Protein AF-A0A8H6JME3-F1 (afdb_monomer_lite)

Structure (mmCIF, N/CA/C/O backbone):
data_AF-A0A8H6JME3-F1
#
_entry.id   AF-A0A8H6JME3-F1
#
loop_
_atom_site.group_PDB
_atom_site.id
_atom_site.type_symbol
_atom_site.label_atom_id
_atom_site.label_alt_id
_atom_site.label_comp_id
_atom_site.label_asym_id
_atom_site.label_entity_id
_atom_site.label_seq_id
_atom_site.pdbx_PDB_ins_code
_atom_site.Cartn_x
_atom_site.Cartn_y
_atom_site.Cartn_z
_atom_site.occupancy
_atom_site.B_iso_or_equiv
_atom_site.auth_seq_id
_atom_site.auth_comp_id
_atom_site.auth_asym_id
_atom_site.auth_atom_id
_atom_site.pdbx_PDB_model_num
ATOM 1 N N . MET A 1 1 ? -31.619 18.039 3.680 1.00 32.66 1 MET A N 1
ATOM 2 C CA . MET A 1 1 ? -30.608 17.504 2.740 1.00 32.66 1 MET A CA 1
ATOM 3 C C . MET A 1 1 ? -30.458 16.027 3.059 1.00 32.66 1 MET A C 1
ATOM 5 O O . MET A 1 1 ? -30.213 15.712 4.215 1.00 32.66 1 MET A O 1
ATOM 9 N N . SER A 1 2 ? -30.787 15.132 2.124 1.00 25.91 2 SER A N 1
ATOM 10 C CA . SER A 1 2 ? -30.941 13.700 2.420 1.00 25.91 2 SER A CA 1
ATOM 11 C C . SER A 1 2 ? -29.590 13.028 2.686 1.00 25.91 2 SER A C 1
ATOM 13 O O . SER A 1 2 ? -28.607 13.328 2.009 1.00 25.91 2 SER A O 1
ATOM 15 N N . ALA A 1 3 ? -29.549 12.101 3.650 1.00 27.56 3 ALA A N 1
ATOM 16 C CA . ALA A 1 3 ? -28.364 11.315 4.021 1.00 27.56 3 ALA A CA 1
ATOM 17 C C . ALA A 1 3 ? -27.689 10.610 2.823 1.00 27.56 3 ALA A C 1
ATOM 19 O O . ALA A 1 3 ? -26.481 10.388 2.821 1.00 27.56 3 ALA A O 1
ATOM 20 N N . THR A 1 4 ? -28.447 10.339 1.760 1.00 27.03 4 THR A N 1
ATOM 21 C CA . THR A 1 4 ? -27.965 9.834 0.468 1.00 27.03 4 THR A CA 1
ATOM 22 C C . THR A 1 4 ? -26.997 10.780 -0.247 1.00 27.03 4 THR A C 1
ATOM 24 O O . THR A 1 4 ? -26.037 10.307 -0.839 1.00 27.03 4 THR A O 1
ATOM 27 N N . SER A 1 5 ? -27.189 12.103 -0.168 1.00 23.59 5 SER A N 1
ATOM 28 C CA . SER A 1 5 ? -26.313 13.092 -0.823 1.00 23.59 5 SER A CA 1
ATOM 29 C C . SER A 1 5 ? -24.971 13.251 -0.108 1.00 23.59 5 SER A C 1
ATOM 31 O O . SER A 1 5 ? -23.955 13.467 -0.765 1.00 23.59 5 SER A O 1
ATOM 33 N N . SER A 1 6 ? -24.957 13.163 1.224 1.00 27.70 6 SER A N 1
ATOM 34 C CA . SER A 1 6 ? -23.730 13.228 2.025 1.00 27.70 6 SER A CA 1
ATOM 35 C C . SER A 1 6 ? -22.934 11.928 1.949 1.00 27.70 6 SER A C 1
ATOM 37 O O . SER A 1 6 ? -21.711 11.975 1.878 1.00 27.70 6 SER A O 1
ATOM 39 N N . MET A 1 7 ? -23.615 10.778 1.897 1.00 24.80 7 MET A N 1
ATOM 40 C CA . MET A 1 7 ? -22.983 9.464 1.742 1.00 24.80 7 MET A CA 1
ATOM 41 C C . MET A 1 7 ? -22.318 9.318 0.365 1.00 24.80 7 MET A C 1
ATOM 43 O O . MET A 1 7 ? -21.179 8.882 0.291 1.00 24.80 7 MET A O 1
ATOM 47 N N . TRP A 1 8 ? -22.949 9.824 -0.703 1.00 23.38 8 TRP A N 1
ATOM 48 C CA . TRP A 1 8 ? -22.363 9.861 -2.054 1.00 23.38 8 TRP A CA 1
ATOM 49 C C . TRP A 1 8 ? -21.141 10.786 -2.189 1.00 23.38 8 TRP A C 1
ATOM 51 O O . TRP A 1 8 ? -20.225 10.509 -2.963 1.00 23.38 8 TRP A O 1
ATOM 61 N N . GLN A 1 9 ? -21.127 11.918 -1.477 1.00 25.58 9 GLN A N 1
ATOM 62 C CA . GLN A 1 9 ? -19.971 12.826 -1.454 1.00 25.58 9 GLN A CA 1
ATOM 63 C C . GLN A 1 9 ? -18.832 12.298 -0.573 1.00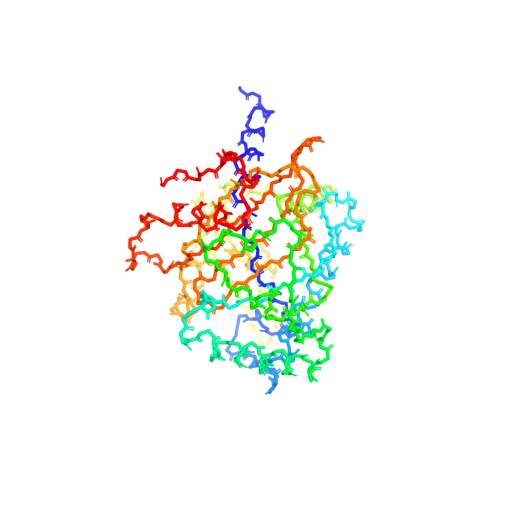 25.58 9 GLN A C 1
ATOM 65 O O . GLN A 1 9 ? -17.669 12.574 -0.865 1.00 25.58 9 GLN A O 1
ATOM 70 N N . PHE A 1 10 ? -19.162 11.550 0.483 1.00 27.52 10 PHE A N 1
ATOM 71 C CA . PHE A 1 10 ? -18.200 10.840 1.321 1.00 27.52 10 PHE A CA 1
ATOM 72 C C . PHE A 1 10 ? -17.559 9.675 0.559 1.00 27.52 10 PHE A C 1
ATOM 74 O O . PHE A 1 10 ? -16.336 9.618 0.512 1.00 27.52 10 PHE A O 1
ATOM 81 N N . ASP A 1 11 ? -18.355 8.839 -0.118 1.00 29.30 11 ASP A N 1
ATOM 82 C CA . ASP A 1 11 ? -17.875 7.726 -0.950 1.00 29.30 11 ASP A CA 1
ATOM 83 C C . ASP A 1 11 ? -16.889 8.227 -2.023 1.00 29.30 11 ASP A C 1
ATOM 85 O O . ASP A 1 11 ? -15.759 7.758 -2.069 1.00 29.30 11 ASP A O 1
ATOM 89 N N . ARG A 1 12 ? -17.220 9.295 -2.771 1.00 28.59 12 ARG A N 1
ATOM 90 C CA . ARG A 1 12 ? -16.310 9.853 -3.795 1.00 28.59 12 ARG A CA 1
ATOM 91 C C . ARG A 1 12 ? -14.992 10.417 -3.259 1.00 28.59 12 ARG A C 1
ATOM 93 O O . ARG A 1 12 ? -13.985 10.343 -3.954 1.00 28.59 12 ARG A O 1
ATOM 100 N N . ARG A 1 13 ? -14.981 11.029 -2.068 1.00 28.16 13 ARG A N 1
ATOM 101 C CA . ARG A 1 13 ? -13.737 11.557 -1.472 1.00 28.16 13 ARG A CA 1
ATOM 102 C C . ARG A 1 13 ? -12.923 10.458 -0.800 1.00 28.16 13 ARG A C 1
ATOM 104 O O . ARG A 1 13 ? -11.707 10.501 -0.880 1.00 28.16 13 ARG A O 1
ATOM 111 N N . PHE A 1 14 ? -13.581 9.494 -0.163 1.00 27.72 14 PHE A N 1
ATOM 112 C CA . PHE A 1 14 ? -12.937 8.407 0.570 1.00 27.72 14 PHE A CA 1
ATOM 113 C C . PHE A 1 14 ? -12.393 7.313 -0.362 1.00 27.72 14 PHE A C 1
ATOM 115 O O . PHE A 1 14 ? -11.341 6.745 -0.081 1.00 27.72 14 PHE A O 1
ATOM 122 N N . GLU A 1 15 ? -13.059 7.035 -1.488 1.00 32.81 15 GLU A N 1
ATOM 123 C CA . GLU A 1 15 ? -12.547 6.160 -2.557 1.00 32.81 15 GLU A CA 1
ATOM 124 C C . GLU A 1 15 ? -11.326 6.774 -3.256 1.00 32.81 15 GLU A C 1
ATOM 126 O O . GLU A 1 15 ? -10.386 6.053 -3.566 1.00 32.81 15 GLU A O 1
ATOM 131 N N . ALA A 1 16 ? -11.282 8.102 -3.407 1.00 31.25 16 ALA A N 1
ATOM 132 C CA . ALA A 1 16 ? -10.174 8.797 -4.064 1.00 31.25 16 ALA A CA 1
ATOM 133 C C . ALA A 1 16 ? -8.910 8.964 -3.191 1.00 31.25 16 ALA A C 1
ATOM 135 O O . ALA A 1 16 ? -7.822 9.174 -3.716 1.00 31.25 16 ALA A O 1
ATOM 136 N N . THR A 1 17 ? -9.019 8.876 -1.858 1.00 29.11 17 THR A N 1
ATOM 137 C CA . THR A 1 17 ? -7.893 9.144 -0.936 1.00 29.11 17 THR A CA 1
ATOM 138 C C . THR A 1 17 ? -7.164 7.902 -0.419 1.00 29.11 17 THR A C 1
ATOM 140 O O . THR A 1 17 ? -6.179 8.039 0.302 1.00 29.11 17 THR A O 1
ATOM 143 N N . SER A 1 18 ? -7.622 6.686 -0.719 1.00 34.34 18 SER A N 1
ATOM 144 C CA . SER A 1 18 ? -7.118 5.465 -0.068 1.00 34.34 18 SER A CA 1
ATOM 145 C C . SER A 1 18 ? -5.967 4.778 -0.825 1.00 34.34 18 SER A C 1
ATOM 147 O O . SER A 1 18 ? -5.886 3.556 -0.911 1.00 34.34 18 SER A O 1
ATOM 149 N N . GLY A 1 19 ? -5.041 5.569 -1.372 1.00 34.38 19 GLY A N 1
ATOM 150 C CA . GLY A 1 19 ? -3.970 5.080 -2.249 1.00 34.38 19 GLY A CA 1
ATOM 151 C C . GLY A 1 19 ? -2.900 4.213 -1.577 1.00 34.38 19 GLY A C 1
ATOM 152 O O . GLY A 1 19 ? -2.449 3.247 -2.190 1.00 34.38 19 GLY A O 1
ATOM 153 N N . ALA A 1 20 ? -2.539 4.476 -0.317 1.00 37.34 20 ALA A N 1
ATOM 154 C CA . ALA A 1 20 ? -1.386 3.838 0.320 1.00 37.34 20 ALA A CA 1
ATOM 155 C C . ALA A 1 20 ? -1.778 2.989 1.538 1.00 37.34 20 ALA A C 1
ATOM 157 O O . ALA A 1 20 ? -2.016 3.516 2.622 1.00 37.34 20 ALA A O 1
ATOM 158 N N . ASN A 1 21 ? -1.762 1.668 1.369 1.00 40.44 21 ASN A N 1
ATOM 159 C CA . ASN A 1 21 ? -1.475 0.764 2.475 1.00 40.44 21 ASN A CA 1
ATOM 160 C C . ASN A 1 21 ? -0.045 0.273 2.237 1.00 40.44 21 ASN A C 1
ATOM 162 O O . ASN A 1 21 ? 0.179 -0.510 1.316 1.00 40.44 21 ASN A O 1
ATOM 166 N N . GLY A 1 22 ? 0.916 0.795 3.003 1.00 37.59 22 GLY A N 1
ATOM 167 C CA . GLY A 1 22 ? 2.256 0.210 3.071 1.00 37.59 22 GLY A CA 1
ATOM 168 C C . GLY A 1 22 ? 2.213 -1.187 3.701 1.00 37.59 22 GLY A C 1
ATOM 169 O O . GLY A 1 22 ? 1.137 -1.688 4.043 1.00 37.59 22 GLY A O 1
ATOM 170 N N . ALA A 1 23 ? 3.378 -1.814 3.866 1.00 31.38 23 ALA A N 1
ATOM 171 C CA . ALA A 1 23 ? 3.492 -3.102 4.544 1.00 31.38 23 ALA A CA 1
ATOM 172 C C . ALA A 1 23 ? 2.739 -3.089 5.889 1.00 31.38 23 ALA A C 1
ATOM 174 O O . ALA A 1 23 ? 2.936 -2.207 6.725 1.00 31.38 23 ALA A O 1
ATOM 175 N N . VAL A 1 24 ? 1.839 -4.058 6.075 1.00 33.78 24 VAL A N 1
ATOM 176 C CA . VAL A 1 24 ? 1.095 -4.232 7.324 1.00 33.78 24 VAL A CA 1
ATOM 177 C C . VAL A 1 24 ? 1.898 -5.171 8.213 1.00 33.78 24 VAL A C 1
ATOM 179 O O . VAL A 1 24 ? 1.991 -6.363 7.931 1.00 33.78 24 VAL A O 1
ATOM 182 N N . TRP A 1 25 ? 2.459 -4.619 9.284 1.00 29.45 25 TRP A N 1
ATOM 183 C CA . TRP A 1 25 ? 3.127 -5.373 10.336 1.00 29.45 25 TRP A CA 1
ATOM 184 C C . TRP A 1 25 ? 2.103 -5.808 11.385 1.00 29.45 25 TRP A C 1
ATOM 186 O O . TRP A 1 25 ? 1.426 -4.997 12.014 1.00 29.45 25 TRP A O 1
ATOM 196 N N . VAL A 1 26 ? 1.980 -7.110 11.557 1.00 34.41 26 VAL A N 1
ATOM 197 C CA . VAL A 1 26 ? 1.198 -7.796 12.583 1.00 34.41 26 VAL A CA 1
ATOM 198 C C . VAL A 1 26 ? 2.157 -8.526 13.515 1.00 34.41 26 VAL A C 1
ATOM 200 O O . VAL A 1 26 ? 2.667 -9.591 13.172 1.00 34.41 26 VAL A O 1
ATOM 203 N N . HIS A 1 27 ? 2.406 -7.962 14.689 1.00 33.12 27 HIS A N 1
ATOM 204 C CA . HIS A 1 27 ? 3.104 -8.686 15.745 1.00 33.12 27 HIS A CA 1
ATOM 205 C C . HIS A 1 27 ? 2.097 -9.567 16.491 1.00 33.12 27 HIS A C 1
ATOM 207 O O . HIS A 1 27 ? 0.991 -9.126 16.811 1.00 33.12 27 HIS A O 1
ATOM 213 N N . ASP A 1 28 ? 2.470 -10.807 16.771 1.00 35.28 28 ASP A N 1
ATOM 214 C CA . ASP A 1 28 ? 1.724 -11.754 17.603 1.00 35.28 28 ASP A CA 1
ATOM 215 C C . ASP A 1 28 ? 2.100 -11.680 19.096 1.00 35.28 28 ASP A C 1
ATOM 217 O O . ASP A 1 28 ? 1.655 -12.521 19.879 1.00 35.28 28 ASP A O 1
ATOM 221 N N . ASP A 1 29 ? 2.854 -10.656 19.516 1.00 38.81 29 ASP A N 1
ATOM 222 C CA . ASP A 1 29 ? 3.239 -10.482 20.915 1.00 38.81 29 ASP A CA 1
ATOM 223 C C . ASP A 1 29 ? 2.058 -9.910 21.724 1.00 38.81 29 ASP A C 1
ATOM 225 O O . ASP A 1 29 ? 1.614 -8.780 21.476 1.00 38.81 29 ASP A O 1
ATOM 229 N N . PRO A 1 30 ? 1.532 -10.659 22.715 1.00 36.66 30 PRO A N 1
ATOM 230 C CA . PRO A 1 30 ? 0.487 -10.170 23.610 1.00 36.66 30 PRO A CA 1
ATOM 231 C C . PRO A 1 30 ? 0.910 -8.936 24.431 1.00 36.66 30 PRO A C 1
ATOM 233 O O . PRO A 1 30 ? 0.033 -8.226 24.932 1.00 36.66 30 PRO A O 1
ATOM 236 N N . ASP A 1 31 ? 2.212 -8.656 24.546 1.00 36.56 31 ASP A N 1
ATOM 237 C CA . ASP A 1 31 ? 2.787 -7.511 25.255 1.00 36.56 31 ASP A CA 1
ATOM 238 C C . ASP A 1 31 ? 3.099 -6.307 24.337 1.00 36.56 31 ASP A C 1
ATOM 240 O O . ASP A 1 31 ? 3.282 -5.198 24.851 1.00 36.56 31 ASP A O 1
ATOM 244 N N . ALA A 1 32 ? 3.056 -6.453 23.001 1.00 33.38 32 ALA A N 1
ATOM 245 C CA . ALA A 1 32 ? 3.413 -5.392 22.039 1.00 33.38 32 ALA A CA 1
ATOM 246 C C . ALA A 1 32 ? 2.545 -4.123 22.142 1.00 33.38 32 ALA A C 1
ATOM 248 O O . ALA A 1 32 ? 2.945 -3.055 21.688 1.00 33.38 32 ALA A O 1
ATOM 249 N N . ASN A 1 33 ? 1.374 -4.213 22.781 1.00 38.56 33 ASN A N 1
ATOM 250 C CA . ASN A 1 33 ? 0.470 -3.084 23.032 1.00 38.56 33 ASN A CA 1
ATOM 251 C C . ASN A 1 33 ? 0.120 -2.911 24.525 1.00 38.56 33 ASN A C 1
ATOM 253 O O . ASN A 1 33 ? -0.864 -2.255 24.888 1.00 38.56 33 ASN A O 1
ATOM 257 N N . GLY A 1 34 ? 0.905 -3.510 25.423 1.00 33.06 34 GLY A N 1
ATOM 258 C CA . GLY A 1 34 ? 0.739 -3.354 26.861 1.00 33.06 34 GLY A CA 1
ATOM 259 C C . GLY A 1 34 ? 1.137 -1.950 27.320 1.00 33.06 34 GLY A C 1
ATOM 260 O O . GLY A 1 34 ? 2.217 -1.456 27.014 1.00 33.06 34 GLY A O 1
ATOM 261 N N . ALA A 1 35 ? 0.302 -1.292 28.133 1.00 36.47 35 ALA A N 1
ATOM 262 C CA . ALA A 1 35 ? 0.736 -0.087 28.845 1.00 36.47 35 ALA A CA 1
ATOM 263 C C . ALA A 1 35 ? 1.719 -0.483 29.967 1.00 36.47 35 ALA A C 1
ATOM 265 O O . ALA A 1 35 ? 1.332 -0.596 31.130 1.00 36.47 35 ALA A O 1
ATOM 266 N N . GLY A 1 36 ? 2.978 -0.734 29.615 1.00 37.34 36 GLY A N 1
ATOM 267 C CA . GLY A 1 36 ? 4.046 -1.144 30.522 1.00 37.34 36 GLY A CA 1
ATOM 268 C C . GLY A 1 36 ? 5.413 -1.045 29.847 1.00 37.34 36 GLY A C 1
ATOM 269 O O . GLY A 1 36 ? 5.507 -1.069 28.629 1.00 37.34 36 GLY A O 1
ATOM 270 N N . ALA A 1 37 ? 6.478 -0.917 30.638 1.00 33.50 37 ALA A N 1
ATOM 271 C CA . ALA A 1 37 ? 7.869 -0.851 30.169 1.00 33.50 37 ALA A CA 1
ATOM 272 C C . ALA A 1 37 ? 8.424 -2.209 29.675 1.00 33.50 37 ALA A C 1
ATOM 274 O O . ALA A 1 37 ? 9.634 -2.393 29.623 1.00 33.50 37 ALA A O 1
ATOM 275 N N . ASN A 1 38 ? 7.538 -3.154 29.348 1.00 38.84 38 ASN A N 1
ATOM 276 C CA . ASN A 1 38 ? 7.859 -4.534 28.994 1.00 38.84 38 ASN A CA 1
ATOM 277 C C . ASN A 1 38 ? 7.414 -4.841 27.558 1.00 38.84 38 ASN A C 1
ATOM 279 O O . ASN A 1 38 ? 6.885 -5.918 27.309 1.00 38.84 38 ASN A O 1
ATOM 283 N N . VAL A 1 39 ? 7.587 -3.899 26.625 1.00 40.50 39 VAL A N 1
ATOM 284 C CA . VAL A 1 39 ? 7.621 -4.286 25.209 1.00 40.50 39 VAL A CA 1
ATOM 285 C C . VAL A 1 39 ? 8.834 -5.194 25.095 1.00 40.50 39 VAL A C 1
ATOM 287 O O . VAL A 1 39 ? 9.960 -4.745 25.337 1.00 40.50 39 VAL A O 1
ATOM 290 N N . LYS A 1 40 ? 8.611 -6.488 24.857 1.00 39.19 40 LYS A N 1
ATOM 291 C CA . LYS A 1 40 ? 9.734 -7.357 24.548 1.00 39.19 40 LYS A CA 1
ATOM 292 C C . LYS A 1 40 ? 10.314 -6.849 23.232 1.00 39.19 40 LYS A C 1
ATOM 294 O O . LYS A 1 40 ? 9.546 -6.504 22.334 1.00 39.19 40 LYS A O 1
ATOM 299 N N . PRO A 1 41 ? 11.646 -6.735 23.117 1.00 42.41 41 PRO A N 1
ATOM 300 C CA . PRO A 1 41 ? 12.219 -6.599 21.791 1.00 42.41 41 PRO A CA 1
ATOM 301 C C . PRO A 1 41 ? 11.682 -7.760 20.936 1.00 42.41 41 PRO A C 1
ATOM 303 O O . PRO A 1 41 ? 11.427 -8.831 21.505 1.00 42.41 41 PRO A O 1
ATOM 306 N N . PRO A 1 42 ? 11.495 -7.558 19.620 1.00 49.03 42 PRO A N 1
ATOM 307 C CA . PRO A 1 42 ? 11.190 -8.662 18.717 1.00 49.03 42 PRO A CA 1
ATOM 308 C C . PRO A 1 42 ? 12.182 -9.810 18.944 1.00 49.03 42 PRO A C 1
ATOM 310 O O . PRO A 1 42 ? 13.256 -9.590 19.530 1.00 49.03 42 PRO A O 1
ATOM 313 N N . ASP A 1 43 ? 11.847 -11.024 18.502 1.00 51.56 43 ASP A N 1
ATOM 314 C CA . ASP A 1 43 ? 12.793 -12.134 18.597 1.00 51.56 43 ASP A CA 1
ATOM 315 C C . ASP A 1 43 ? 14.148 -11.722 17.988 1.00 51.56 43 ASP A C 1
ATOM 317 O O . ASP A 1 43 ? 14.248 -10.781 17.199 1.00 51.56 43 ASP A O 1
ATOM 321 N N . ALA A 1 44 ? 15.232 -12.406 18.370 1.00 54.72 44 ALA A N 1
ATOM 322 C CA . ALA A 1 44 ? 16.589 -12.050 17.932 1.00 54.72 44 ALA A CA 1
ATOM 323 C C . ALA A 1 44 ? 16.783 -12.032 16.393 1.00 54.72 44 ALA A C 1
ATOM 325 O O . ALA A 1 44 ? 17.848 -11.629 15.932 1.00 54.72 44 ALA A O 1
ATOM 326 N N . ASP A 1 45 ? 15.771 -12.467 15.639 1.00 65.75 45 ASP A N 1
ATOM 327 C CA . ASP A 1 45 ? 15.662 -12.470 14.184 1.00 65.75 45 ASP A CA 1
ATOM 328 C C . ASP A 1 45 ? 14.440 -11.623 13.763 1.00 65.75 45 ASP A C 1
ATOM 330 O O . ASP A 1 45 ? 13.347 -12.131 13.487 1.00 65.75 45 ASP A O 1
ATOM 334 N N . ILE A 1 46 ? 14.623 -10.299 13.798 1.00 65.81 46 ILE A N 1
ATOM 335 C CA . ILE A 1 46 ? 13.600 -9.294 13.459 1.00 65.81 46 ILE A CA 1
ATOM 336 C C . ILE A 1 46 ? 13.090 -9.522 12.032 1.00 65.81 46 ILE A C 1
ATOM 338 O O . ILE A 1 46 ? 11.899 -9.360 11.759 1.00 65.81 46 ILE A O 1
ATOM 342 N N . GLU A 1 47 ? 13.981 -9.910 11.124 1.00 63.75 47 GLU A N 1
ATOM 343 C CA . GLU A 1 47 ? 13.699 -10.155 9.717 1.00 63.75 47 GLU A CA 1
ATOM 344 C C . GLU A 1 47 ? 12.734 -11.336 9.521 1.00 63.75 47 GLU A C 1
ATOM 346 O O . GLU A 1 47 ? 11.787 -11.243 8.728 1.00 63.75 47 GLU A O 1
ATOM 351 N N . ALA A 1 48 ? 12.902 -12.425 10.278 1.00 67.69 48 ALA A N 1
ATOM 352 C CA . ALA A 1 48 ? 11.981 -13.559 10.251 1.00 67.69 48 ALA A CA 1
ATOM 353 C C . ALA A 1 48 ? 10.574 -13.187 10.741 1.00 67.69 48 ALA A C 1
ATOM 355 O O . ALA A 1 48 ? 9.578 -13.631 10.157 1.00 67.69 48 ALA A O 1
ATOM 356 N N . ASP A 1 49 ? 10.471 -12.381 11.797 1.00 66.75 49 ASP A N 1
ATOM 357 C CA . ASP A 1 49 ? 9.182 -11.932 12.329 1.00 66.75 49 ASP A CA 1
ATOM 358 C C . ASP A 1 49 ? 8.469 -11.014 11.339 1.00 66.75 49 ASP A C 1
ATOM 360 O O . ASP A 1 49 ? 7.302 -11.240 11.009 1.00 66.75 49 ASP A O 1
ATOM 364 N N . ILE A 1 50 ? 9.201 -10.054 10.776 1.00 66.38 50 ILE A N 1
ATOM 365 C CA . ILE A 1 50 ? 8.777 -9.181 9.678 1.00 66.38 50 ILE A CA 1
ATOM 366 C C . ILE A 1 50 ? 8.195 -10.004 8.518 1.00 66.38 50 ILE A C 1
ATOM 368 O O . ILE A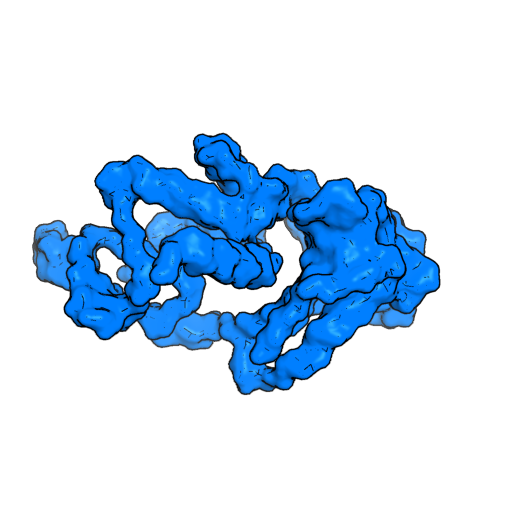 1 50 ? 7.049 -9.800 8.104 1.00 66.38 50 ILE A O 1
ATOM 372 N N . SER A 1 51 ? 8.946 -10.985 8.028 1.00 64.94 51 SER A N 1
ATOM 373 C CA . SER A 1 51 ? 8.555 -11.826 6.896 1.00 64.94 51 SER A CA 1
ATOM 374 C C . SER A 1 51 ? 7.256 -12.610 7.151 1.00 64.94 51 SER A C 1
ATOM 376 O O . SER A 1 51 ? 6.302 -12.561 6.356 1.00 64.94 51 SER A O 1
ATOM 378 N N . LYS A 1 52 ? 7.174 -13.305 8.295 1.00 70.56 52 LYS A N 1
ATOM 379 C CA . LYS A 1 52 ? 5.989 -14.091 8.685 1.00 70.56 52 LYS A CA 1
ATOM 380 C C . LYS A 1 52 ? 4.769 -13.200 8.850 1.00 70.56 52 LYS A C 1
ATOM 382 O O . LYS A 1 52 ? 3.677 -13.537 8.386 1.00 70.56 52 LYS A O 1
ATOM 387 N N . SER A 1 53 ? 4.971 -12.067 9.507 1.00 68.56 53 SER A N 1
ATOM 388 C CA . SER A 1 53 ? 3.960 -11.067 9.797 1.00 68.56 53 SER A CA 1
ATOM 389 C C . SER A 1 53 ? 3.327 -10.509 8.524 1.00 68.56 53 SER A C 1
ATOM 391 O O . SER A 1 53 ? 2.103 -10.547 8.357 1.00 68.56 53 SER A O 1
ATOM 393 N N . HIS A 1 54 ? 4.166 -10.089 7.577 1.00 69.75 54 HIS A N 1
ATOM 394 C CA . HIS A 1 54 ? 3.730 -9.568 6.290 1.00 69.75 54 HIS A CA 1
ATOM 395 C C . HIS A 1 54 ? 2.938 -10.621 5.500 1.00 69.75 54 HIS A C 1
ATOM 397 O O . HIS A 1 54 ? 1.800 -10.386 5.082 1.00 69.75 54 HIS A O 1
ATOM 403 N N . THR A 1 55 ? 3.489 -11.832 5.379 1.00 73.12 55 THR A N 1
ATOM 404 C CA . THR A 1 55 ? 2.842 -12.958 4.687 1.00 73.12 55 THR A CA 1
ATOM 405 C C . THR A 1 55 ? 1.490 -13.313 5.314 1.00 73.12 55 THR A C 1
ATOM 407 O O . THR A 1 55 ? 0.502 -13.577 4.614 1.00 73.12 55 THR A O 1
ATOM 410 N N . TRP A 1 56 ? 1.410 -13.298 6.647 1.00 81.88 56 TRP A N 1
ATOM 411 C CA . TRP A 1 56 ? 0.170 -13.526 7.379 1.00 81.88 56 TRP A CA 1
ATOM 412 C C . TRP A 1 56 ? -0.865 -12.442 7.081 1.00 81.88 56 TRP A C 1
ATOM 414 O O . TRP A 1 56 ? -2.013 -12.783 6.785 1.00 81.88 56 TRP A O 1
ATOM 424 N N . ALA A 1 57 ? -0.474 -11.165 7.103 1.00 76.69 57 ALA A N 1
ATOM 425 C CA . ALA A 1 57 ? -1.374 -10.031 6.906 1.00 76.69 57 ALA A CA 1
ATOM 426 C C . ALA A 1 57 ? -2.027 -10.050 5.517 1.00 76.69 57 ALA A C 1
ATOM 428 O O . ALA A 1 57 ? -3.252 -9.925 5.407 1.00 76.69 57 ALA A O 1
ATOM 429 N N . LEU A 1 58 ? -1.232 -10.297 4.469 1.00 77.50 58 LEU A N 1
ATOM 430 C CA . LEU A 1 58 ? -1.716 -10.409 3.089 1.00 77.50 58 LEU A CA 1
ATOM 431 C C . LEU A 1 58 ? -2.780 -11.503 2.947 1.00 77.50 58 LEU A C 1
ATOM 433 O O . LEU A 1 58 ? -3.826 -11.294 2.325 1.00 77.50 58 LEU A O 1
ATOM 437 N N . ARG A 1 59 ? -2.540 -12.679 3.541 1.00 86.31 59 ARG A N 1
ATOM 438 C CA . ARG A 1 59 ? -3.506 -13.787 3.546 1.00 86.31 59 ARG A CA 1
ATOM 439 C C . ARG A 1 59 ? -4.744 -13.431 4.365 1.00 86.31 59 ARG A C 1
ATOM 441 O O . ARG A 1 59 ? -5.862 -13.656 3.904 1.00 86.31 59 ARG A O 1
ATOM 448 N N . TYR A 1 60 ? -4.554 -12.895 5.566 1.00 88.94 60 TYR A N 1
ATOM 449 C CA . TYR A 1 60 ? -5.630 -12.646 6.519 1.00 88.94 60 TYR A CA 1
ATOM 450 C C . TYR A 1 60 ? -6.639 -11.615 6.005 1.00 88.94 60 TYR A C 1
ATOM 452 O O . TYR A 1 60 ? -7.841 -11.835 6.140 1.00 88.94 60 TYR A O 1
ATOM 460 N N . ALA A 1 61 ? -6.186 -10.554 5.329 1.00 86.69 61 ALA A N 1
ATOM 461 C CA . ALA A 1 61 ? -7.081 -9.592 4.683 1.00 86.69 61 ALA A CA 1
ATOM 462 C C . ALA A 1 61 ? -8.037 -10.279 3.687 1.00 86.69 61 ALA A C 1
ATOM 464 O O . ALA A 1 61 ? -9.252 -10.084 3.746 1.00 86.69 61 ALA A O 1
ATOM 465 N N . GLY A 1 62 ? -7.516 -11.171 2.838 1.00 89.62 62 GLY A N 1
ATOM 466 C CA . GLY A 1 62 ? -8.333 -11.956 1.908 1.00 89.62 62 GLY A CA 1
ATOM 467 C C . GLY A 1 62 ? -9.270 -12.947 2.606 1.00 89.62 62 GLY A C 1
ATOM 468 O O . GLY A 1 62 ? -10.391 -13.182 2.152 1.00 89.62 62 GLY A O 1
ATOM 469 N N . GLU A 1 63 ? -8.852 -13.525 3.736 1.00 94.38 63 GLU A N 1
ATOM 470 C CA . GLU A 1 63 ? -9.721 -14.376 4.558 1.00 94.38 63 GLU A CA 1
ATOM 471 C C . GLU A 1 63 ? -10.893 -13.607 5.157 1.00 94.38 63 GLU A C 1
ATOM 473 O O . GLU A 1 63 ? -12.018 -14.106 5.119 1.00 94.38 63 GLU A O 1
ATOM 478 N N . VAL A 1 64 ? -10.643 -12.415 5.702 1.00 94.25 64 VAL A N 1
ATOM 479 C CA . VAL A 1 64 ? -11.685 -11.544 6.252 1.00 94.25 64 VAL A CA 1
ATOM 480 C C . VAL A 1 64 ? -12.646 -11.125 5.147 1.00 94.25 64 VAL A C 1
ATOM 482 O O . VAL A 1 64 ? -13.849 -11.325 5.303 1.00 94.25 64 VAL A O 1
ATOM 485 N N . ALA A 1 65 ? -12.136 -10.636 4.012 1.00 94.06 65 ALA A N 1
ATOM 486 C CA . ALA A 1 65 ? -12.966 -10.232 2.879 1.00 94.06 65 ALA A CA 1
ATOM 487 C C . ALA A 1 65 ? -13.902 -11.367 2.433 1.00 94.06 65 ALA A C 1
ATOM 489 O O . ALA A 1 65 ? -15.118 -11.190 2.371 1.00 94.06 65 ALA A O 1
ATOM 490 N N . ARG A 1 66 ? -13.363 -12.578 2.251 1.00 95.88 66 ARG A N 1
ATOM 491 C CA . ARG A 1 66 ? -14.145 -13.768 1.885 1.00 95.88 66 ARG A CA 1
ATOM 492 C C . ARG A 1 66 ? -15.161 -14.175 2.951 1.00 95.88 66 ARG A C 1
ATOM 494 O O . ARG A 1 66 ? -16.298 -14.479 2.605 1.00 95.88 66 ARG A O 1
ATOM 501 N N . LYS A 1 67 ? -14.777 -14.207 4.232 1.00 96.31 67 LYS A N 1
ATOM 502 C CA . LYS A 1 67 ? -15.683 -14.582 5.338 1.00 96.31 67 LYS A CA 1
ATOM 503 C C . LYS A 1 67 ? -16.856 -13.614 5.469 1.00 96.31 67 LYS A C 1
ATOM 505 O O . LYS A 1 67 ? -17.954 -14.041 5.805 1.00 96.31 67 LYS A O 1
ATOM 510 N N . LEU A 1 68 ? -16.608 -12.330 5.225 1.00 95.62 68 LEU A N 1
ATOM 511 C CA . LEU A 1 68 ? -17.603 -11.270 5.346 1.00 95.62 68 LEU A CA 1
ATOM 512 C C . LEU A 1 68 ? -18.368 -11.000 4.039 1.00 95.62 68 LEU A C 1
ATOM 514 O O . LEU A 1 68 ? -19.285 -10.184 4.044 1.00 95.62 68 LEU A O 1
ATOM 518 N N . GLY A 1 69 ? -18.011 -11.664 2.933 1.00 95.12 69 GLY A N 1
ATOM 519 C CA . GLY A 1 69 ? -18.620 -11.427 1.620 1.00 95.12 69 GLY A CA 1
ATOM 520 C C . GLY A 1 69 ? -18.330 -10.031 1.059 1.00 95.12 69 GLY A C 1
ATOM 521 O O . GLY A 1 69 ? -19.172 -9.455 0.376 1.00 95.12 69 GLY A O 1
ATOM 522 N N . VAL A 1 70 ? -17.168 -9.463 1.386 1.00 94.31 70 VAL A N 1
ATOM 523 C CA . VAL A 1 70 ? -16.753 -8.131 0.939 1.00 94.31 70 VAL A CA 1
ATOM 524 C C . VAL A 1 70 ? -16.031 -8.251 -0.396 1.00 94.31 70 VAL A C 1
ATOM 526 O O . VAL A 1 70 ? -14.917 -8.768 -0.461 1.00 94.31 70 VAL A O 1
ATOM 529 N N . ASP A 1 71 ? -16.657 -7.733 -1.448 1.00 91.94 71 ASP A N 1
ATOM 530 C CA . ASP A 1 71 ? -16.021 -7.574 -2.751 1.00 91.94 71 ASP A CA 1
ATOM 531 C C . ASP A 1 71 ? -15.138 -6.317 -2.758 1.00 91.94 71 ASP A C 1
ATOM 533 O O . ASP A 1 71 ? -15.594 -5.192 -2.973 1.00 91.94 71 ASP A O 1
ATOM 537 N N . CYS A 1 72 ? -13.866 -6.509 -2.414 1.00 88.88 72 CYS A N 1
ATOM 538 C CA . CYS A 1 72 ? -12.854 -5.458 -2.376 1.00 88.88 72 CYS A CA 1
ATOM 539 C C . CYS A 1 72 ? -11.745 -5.673 -3.407 1.00 88.88 72 CYS A C 1
ATOM 541 O O . CYS A 1 72 ? -10.617 -5.267 -3.141 1.00 88.88 72 CYS A O 1
ATOM 543 N N . GLU A 1 73 ? -12.023 -6.337 -4.533 1.00 88.44 73 GLU A N 1
ATOM 544 C CA . GLU A 1 73 ? -11.018 -6.599 -5.583 1.00 88.44 73 GLU A CA 1
ATOM 545 C C . GLU A 1 73 ? -9.768 -7.329 -5.052 1.00 88.44 73 GLU A C 1
ATOM 547 O O . GLU A 1 73 ? -8.651 -7.091 -5.513 1.00 88.44 73 GLU A O 1
ATOM 552 N N . TYR A 1 74 ? -9.930 -8.179 -4.028 1.00 90.25 74 TYR A N 1
ATOM 553 C CA . TYR A 1 74 ? -8.796 -8.900 -3.456 1.00 90.25 74 TYR A CA 1
ATOM 554 C C . TYR A 1 74 ? -8.245 -9.896 -4.471 1.00 90.25 74 TYR A C 1
ATOM 556 O O . TYR A 1 74 ? -8.945 -10.820 -4.895 1.00 90.25 74 TYR A O 1
ATOM 564 N N . ARG A 1 75 ? -6.964 -9.756 -4.794 1.00 89.12 75 ARG A N 1
ATOM 565 C CA . ARG A 1 75 ? -6.256 -10.640 -5.716 1.00 89.12 75 ARG A CA 1
ATOM 566 C C . ARG A 1 75 ? -4.800 -10.794 -5.318 1.00 89.12 75 ARG A C 1
ATOM 568 O O . ARG A 1 75 ? -4.235 -9.942 -4.631 1.00 89.12 75 ARG A O 1
ATOM 575 N N . LYS A 1 76 ? -4.217 -11.915 -5.740 1.00 88.50 76 LYS A N 1
ATOM 576 C CA . LYS A 1 76 ? -2.799 -12.200 -5.550 1.00 88.50 76 LYS A CA 1
ATOM 577 C C . LYS A 1 76 ? -2.039 -11.965 -6.842 1.00 88.50 76 LYS A C 1
ATOM 579 O O . LYS A 1 76 ? -2.450 -12.493 -7.869 1.00 88.50 76 LYS A O 1
ATOM 584 N N . LEU A 1 77 ? -0.946 -11.220 -6.762 1.00 85.62 77 LEU A N 1
ATOM 585 C CA . LEU A 1 77 ? -0.155 -10.761 -7.899 1.00 85.62 77 LEU A CA 1
ATOM 586 C C . LEU A 1 77 ? 1.343 -10.936 -7.616 1.00 85.62 77 LEU A C 1
ATOM 588 O O . LEU A 1 77 ? 1.735 -11.042 -6.449 1.00 85.62 77 LEU A O 1
ATOM 592 N N . PRO A 1 78 ? 2.192 -10.957 -8.653 1.00 86.44 78 PRO A N 1
ATOM 593 C CA . PRO A 1 78 ? 3.616 -10.735 -8.465 1.00 86.44 78 PRO A CA 1
ATOM 594 C C . PRO A 1 78 ? 3.884 -9.275 -8.065 1.00 86.44 78 PRO A C 1
ATOM 596 O O . PRO A 1 78 ? 3.246 -8.346 -8.569 1.00 86.44 78 PRO A O 1
ATOM 599 N N . GLY A 1 79 ? 4.836 -9.085 -7.155 1.00 85.31 79 GLY A N 1
ATOM 600 C CA . GLY A 1 79 ? 5.456 -7.799 -6.864 1.00 85.31 79 GLY A 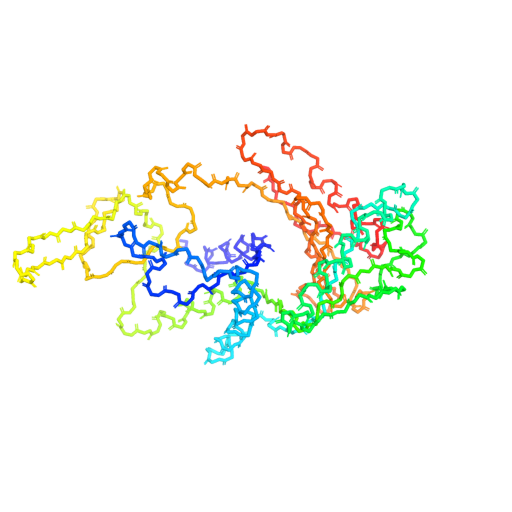CA 1
ATOM 601 C C . GLY A 1 79 ? 6.856 -7.731 -7.460 1.00 85.31 79 GLY A C 1
ATOM 602 O O . GLY A 1 79 ? 7.593 -8.711 -7.422 1.00 85.31 79 GLY A O 1
ATOM 603 N N . TYR A 1 80 ? 7.228 -6.581 -8.000 1.00 84.19 80 TYR A N 1
ATOM 604 C CA . TYR A 1 80 ? 8.504 -6.356 -8.660 1.00 84.19 80 TYR A CA 1
ATOM 605 C C . TYR A 1 80 ? 9.260 -5.232 -7.958 1.00 84.19 80 TYR A C 1
ATOM 607 O O . TYR A 1 80 ? 8.794 -4.095 -7.951 1.00 84.19 80 TYR A O 1
ATOM 615 N N . THR A 1 81 ? 10.435 -5.533 -7.409 1.00 82.19 81 THR A N 1
ATOM 616 C CA . THR A 1 81 ? 11.385 -4.506 -6.963 1.00 82.19 81 THR A CA 1
ATOM 617 C C . THR A 1 81 ? 12.333 -4.181 -8.103 1.00 82.19 81 THR A C 1
ATOM 619 O O . THR A 1 81 ? 12.995 -5.078 -8.627 1.00 82.19 81 THR A O 1
ATOM 622 N N . ILE A 1 82 ? 12.414 -2.909 -8.482 1.00 84.00 82 ILE A N 1
ATOM 623 C CA . ILE A 1 82 ? 13.279 -2.412 -9.555 1.00 84.00 82 ILE A CA 1
ATOM 624 C C . ILE A 1 82 ? 14.249 -1.359 -9.028 1.00 84.00 82 ILE A C 1
ATOM 626 O O . ILE A 1 82 ? 13.993 -0.709 -8.022 1.00 84.00 82 ILE A O 1
ATOM 630 N N . SER A 1 83 ? 15.353 -1.148 -9.737 1.00 84.06 83 SER A N 1
ATOM 631 C CA . SER A 1 83 ? 16.296 -0.097 -9.364 1.00 84.06 83 SER A CA 1
ATOM 632 C C . SER A 1 83 ? 15.682 1.299 -9.501 1.00 84.06 83 SER A C 1
ATOM 634 O O . SER A 1 83 ? 15.010 1.605 -10.492 1.00 84.06 83 SER A O 1
ATOM 636 N N . GLN A 1 84 ? 15.989 2.184 -8.552 1.00 82.19 84 GLN A N 1
ATOM 637 C CA . GLN A 1 84 ? 15.696 3.616 -8.677 1.00 82.19 84 GLN A CA 1
ATOM 638 C C . GLN A 1 84 ? 16.465 4.257 -9.844 1.00 82.19 84 GLN A C 1
ATOM 640 O O . GLN A 1 84 ? 16.000 5.212 -10.471 1.00 82.19 84 GLN A O 1
ATOM 645 N N . TYR A 1 85 ? 17.637 3.714 -10.173 1.00 85.62 85 TYR A N 1
ATOM 646 C CA . TYR A 1 85 ? 18.521 4.252 -11.192 1.00 85.62 85 TYR A CA 1
ATOM 647 C C . TYR A 1 85 ? 18.191 3.690 -12.568 1.00 85.62 85 TYR A C 1
ATOM 649 O O . TYR A 1 85 ? 17.843 2.524 -12.748 1.00 85.62 85 TYR A O 1
ATOM 657 N N . VAL A 1 86 ? 18.349 4.539 -13.575 1.00 84.88 86 VAL A N 1
ATOM 658 C CA . VAL A 1 86 ? 18.250 4.139 -14.978 1.00 84.88 86 VAL A CA 1
ATOM 659 C C . VAL A 1 86 ? 19.485 3.328 -15.360 1.00 84.88 86 VAL A C 1
ATOM 661 O O . VAL A 1 86 ? 20.570 3.590 -14.850 1.00 84.88 86 VAL A O 1
ATOM 664 N N . ARG A 1 87 ? 19.369 2.403 -16.316 1.00 80.19 87 ARG A N 1
ATOM 665 C CA . ARG A 1 87 ? 20.464 1.499 -16.716 1.00 80.19 87 ARG A CA 1
ATOM 666 C C . ARG A 1 87 ? 21.789 2.200 -17.039 1.00 80.19 87 ARG A C 1
ATOM 668 O O . ARG A 1 87 ? 22.862 1.653 -16.814 1.00 80.19 87 ARG A O 1
ATOM 675 N N . SER A 1 88 ? 21.721 3.386 -17.640 1.00 82.06 88 SER A N 1
ATOM 676 C CA . SER A 1 88 ? 22.912 4.153 -18.019 1.00 82.06 88 SER A CA 1
ATOM 677 C C . SER A 1 88 ? 23.616 4.827 -16.841 1.00 82.06 88 SER A C 1
ATOM 679 O O . SER A 1 88 ? 24.707 5.362 -17.027 1.00 82.06 88 SER A O 1
ATOM 681 N N . ASP A 1 89 ? 22.990 4.868 -15.667 1.00 87.00 89 ASP A N 1
ATOM 682 C CA . ASP A 1 89 ? 23.586 5.424 -14.462 1.00 87.00 89 ASP A CA 1
ATOM 683 C C . ASP A 1 89 ? 24.578 4.411 -13.862 1.00 87.00 89 ASP A C 1
ATOM 685 O O . ASP A 1 89 ? 24.221 3.245 -13.669 1.00 87.00 89 ASP A O 1
ATOM 689 N N . PRO A 1 90 ? 25.817 4.816 -13.539 1.00 87.44 90 PRO A N 1
ATOM 690 C CA . PRO A 1 90 ? 26.801 3.919 -12.935 1.00 87.44 90 PRO A CA 1
ATOM 691 C C . PRO A 1 90 ? 26.349 3.315 -11.597 1.00 87.44 90 PRO A C 1
ATOM 693 O O . PRO A 1 90 ? 26.824 2.242 -11.236 1.00 87.44 90 PRO A O 1
ATOM 696 N N . LYS A 1 91 ? 25.430 3.959 -10.866 1.00 88.88 91 LYS A N 1
ATOM 697 C CA . LYS A 1 91 ? 24.901 3.450 -9.592 1.00 88.88 91 LYS A CA 1
ATOM 698 C C . LYS A 1 91 ? 23.906 2.306 -9.766 1.00 88.88 91 LYS A C 1
ATOM 700 O O . LYS A 1 91 ? 23.670 1.567 -8.815 1.00 88.88 91 LYS A O 1
ATOM 705 N N . HIS A 1 92 ? 23.361 2.121 -10.970 1.00 86.75 92 HIS A N 1
ATOM 706 C CA . HIS A 1 92 ? 22.392 1.065 -11.256 1.00 86.75 92 HIS A CA 1
ATOM 707 C C . HIS A 1 92 ? 22.938 -0.322 -10.904 1.00 86.75 92 HIS A C 1
ATOM 709 O O . HIS A 1 92 ? 22.273 -1.100 -10.229 1.00 86.75 92 HIS A O 1
ATOM 715 N N . SER A 1 93 ? 24.185 -0.620 -11.283 1.00 87.06 93 SER A N 1
ATOM 716 C CA . SER A 1 93 ? 24.783 -1.927 -10.993 1.00 87.06 93 SER A CA 1
ATOM 717 C C . SER A 1 93 ? 25.003 -2.191 -9.507 1.00 87.06 93 SER A C 1
ATOM 719 O O . SER A 1 93 ? 25.036 -3.351 -9.107 1.00 87.06 93 SER A O 1
ATOM 721 N N . ASP A 1 94 ? 25.203 -1.147 -8.702 1.00 87.75 94 ASP A N 1
ATOM 722 C CA . ASP A 1 94 ? 25.390 -1.301 -7.259 1.00 87.75 94 ASP A CA 1
ATOM 723 C C . ASP A 1 94 ? 24.044 -1.494 -6.555 1.00 87.75 94 ASP A C 1
ATOM 725 O O . ASP A 1 94 ? 23.911 -2.408 -5.749 1.00 87.75 94 ASP A O 1
ATOM 729 N N . ASP A 1 95 ? 23.021 -0.739 -6.955 1.00 83.50 95 ASP A N 1
ATOM 730 C CA . ASP A 1 95 ? 21.647 -0.898 -6.465 1.00 83.50 95 ASP A CA 1
ATOM 731 C C . ASP A 1 95 ? 21.083 -2.300 -6.776 1.00 83.50 95 ASP A C 1
ATOM 733 O O . ASP A 1 95 ? 20.471 -2.942 -5.927 1.00 83.50 95 ASP A O 1
ATOM 737 N N . LEU A 1 96 ? 21.389 -2.857 -7.955 1.00 84.62 96 LEU A N 1
ATOM 738 C CA . LEU A 1 96 ? 21.030 -4.241 -8.290 1.00 84.62 96 LEU A CA 1
ATOM 739 C C . LEU A 1 96 ? 21.697 -5.289 -7.383 1.00 84.62 96 LEU A C 1
ATOM 741 O O . LEU A 1 96 ? 21.101 -6.340 -7.142 1.00 84.62 96 LEU A O 1
ATOM 745 N N . LYS A 1 97 ? 22.919 -5.042 -6.890 1.00 86.12 97 LYS A N 1
ATOM 746 C CA . LYS A 1 97 ? 23.560 -5.949 -5.919 1.00 86.12 97 LYS A CA 1
ATOM 747 C C . LYS A 1 97 ? 22.803 -5.921 -4.600 1.00 86.12 97 LYS A C 1
ATOM 749 O O . LYS A 1 97 ? 22.536 -6.988 -4.063 1.00 86.12 97 LYS A O 1
ATOM 754 N N . THR A 1 98 ? 22.391 -4.738 -4.145 1.00 82.62 98 THR A N 1
ATOM 755 C CA . THR A 1 98 ? 21.570 -4.582 -2.939 1.00 82.62 98 THR A CA 1
ATOM 756 C C . THR A 1 98 ? 20.238 -5.319 -3.067 1.00 82.62 98 THR A C 1
ATOM 758 O O . THR A 1 98 ? 19.914 -6.121 -2.197 1.00 82.62 98 THR A O 1
ATOM 761 N N . ILE A 1 99 ? 19.519 -5.161 -4.187 1.00 80.12 99 ILE A N 1
ATOM 762 C CA . ILE A 1 99 ? 18.277 -5.918 -4.443 1.00 80.12 99 ILE A CA 1
ATOM 763 C C . ILE A 1 99 ? 18.542 -7.431 -4.411 1.00 80.12 99 ILE A C 1
ATOM 765 O O . ILE A 1 99 ? 17.750 -8.198 -3.870 1.00 80.12 99 ILE A O 1
ATOM 769 N N . LYS A 1 100 ? 19.656 -7.891 -4.991 1.00 85.69 100 LYS A N 1
ATOM 770 C CA . LYS A 1 100 ? 20.010 -9.316 -4.995 1.00 85.69 100 LYS A CA 1
ATOM 771 C C . LYS A 1 100 ? 20.292 -9.850 -3.592 1.00 85.69 100 LYS A C 1
ATOM 773 O O . LYS A 1 100 ? 19.849 -10.947 -3.272 1.00 85.69 100 LYS A O 1
ATOM 778 N N . GLU A 1 101 ? 21.036 -9.103 -2.785 1.00 82.94 101 GLU A N 1
ATOM 779 C CA . GLU A 1 101 ? 21.335 -9.447 -1.391 1.00 82.94 101 GLU A CA 1
ATOM 780 C C . GLU A 1 101 ? 20.054 -9.519 -0.549 1.00 82.94 101 GLU A C 1
ATOM 782 O O . GLU A 1 101 ? 19.866 -10.484 0.194 1.00 82.94 101 GLU A O 1
ATOM 787 N N . GLU A 1 102 ? 19.132 -8.570 -0.731 1.00 78.62 102 GLU A N 1
ATOM 788 C CA . GLU A 1 102 ? 17.815 -8.578 -0.084 1.00 78.62 102 GLU A CA 1
ATOM 789 C C . GLU A 1 102 ? 17.005 -9.820 -0.478 1.00 78.62 102 GLU A C 1
ATOM 791 O O . GLU A 1 102 ? 16.541 -10.562 0.387 1.00 78.62 102 GLU A O 1
ATOM 796 N N . VAL A 1 103 ? 16.890 -10.105 -1.778 1.00 79.81 103 VAL A N 1
ATOM 797 C CA . VAL A 1 103 ? 16.171 -11.288 -2.272 1.00 79.81 103 VAL A CA 1
ATOM 798 C C . VAL A 1 103 ? 16.748 -12.576 -1.690 1.00 79.81 103 VAL A C 1
ATOM 800 O O . VAL A 1 103 ? 15.985 -13.406 -1.206 1.00 79.81 103 VAL A O 1
ATOM 803 N N . LEU A 1 104 ? 18.073 -12.748 -1.709 1.00 83.94 104 LEU A N 1
ATOM 804 C CA . LEU A 1 104 ? 18.726 -13.935 -1.146 1.00 83.94 104 LEU A CA 1
ATOM 805 C C . LEU A 1 104 ? 18.429 -14.080 0.353 1.00 83.94 104 LEU A C 1
ATOM 807 O O . LEU A 1 104 ? 18.124 -15.179 0.809 1.00 83.94 104 LEU A O 1
ATOM 811 N N . THR A 1 105 ? 18.435 -12.971 1.096 1.00 77.56 105 THR A N 1
ATOM 812 C CA . THR A 1 105 ? 18.095 -12.956 2.527 1.00 77.56 105 THR A CA 1
ATOM 813 C C . THR A 1 105 ? 16.658 -13.434 2.754 1.00 77.56 105 THR A C 1
ATOM 815 O O . THR A 1 105 ? 16.410 -14.337 3.549 1.00 77.56 105 THR A O 1
ATOM 818 N N . PHE A 1 106 ? 15.687 -12.900 2.009 1.00 76.12 106 PHE A N 1
ATOM 819 C CA . PHE A 1 106 ? 14.290 -13.318 2.146 1.00 76.12 106 PHE A CA 1
ATOM 820 C C . PHE A 1 106 ? 14.029 -14.745 1.633 1.00 76.12 106 PHE A C 1
ATOM 822 O O . PHE A 1 106 ? 13.170 -15.435 2.187 1.00 76.12 106 PHE A O 1
ATOM 829 N N . GLN A 1 107 ? 14.793 -15.228 0.645 1.00 82.94 107 GLN A N 1
ATOM 830 C CA . GLN A 1 107 ? 14.784 -16.638 0.239 1.00 82.94 107 GLN A CA 1
ATOM 831 C C . GLN A 1 107 ? 15.234 -17.558 1.380 1.00 82.94 107 GLN A C 1
ATOM 833 O O . GLN A 1 107 ? 14.584 -18.573 1.636 1.00 82.94 107 GLN A O 1
ATOM 838 N N . GLU A 1 108 ? 16.310 -17.208 2.092 1.00 83.25 108 GLU A N 1
ATOM 839 C CA . GLU A 1 108 ? 16.795 -17.961 3.261 1.00 83.25 108 GLU A CA 1
ATOM 840 C C . GLU A 1 108 ? 15.758 -17.994 4.396 1.00 83.25 108 GLU A C 1
ATOM 842 O O . GLU A 1 108 ? 15.621 -19.008 5.083 1.00 83.25 108 GLU A O 1
ATOM 847 N N . LEU A 1 109 ? 14.954 -16.933 4.528 1.00 76.44 109 LEU A N 1
ATOM 848 C CA . LEU A 1 109 ? 13.824 -16.840 5.461 1.00 76.44 109 LEU A CA 1
ATOM 849 C C . LEU A 1 109 ? 12.553 -17.574 4.985 1.00 76.44 109 LEU A C 1
ATOM 851 O O . LEU A 1 109 ? 11.531 -17.556 5.675 1.00 76.44 109 LEU A O 1
ATOM 855 N N . GLY A 1 110 ? 12.594 -18.232 3.823 1.00 80.62 110 GLY A N 1
ATOM 856 C CA . GLY A 1 110 ? 11.491 -19.030 3.285 1.00 80.62 110 GLY A CA 1
ATOM 857 C C . GLY A 1 110 ? 10.389 -18.225 2.591 1.00 80.62 110 GLY A C 1
ATOM 858 O O . GLY A 1 110 ? 9.287 -18.747 2.409 1.00 80.62 110 GLY A O 1
ATOM 859 N N . VAL A 1 111 ? 10.656 -16.973 2.208 1.00 76.00 111 VAL A N 1
ATOM 860 C CA . VAL A 1 111 ? 9.752 -16.192 1.352 1.00 76.00 111 VAL A CA 1
ATOM 861 C C . VAL A 1 111 ? 9.852 -16.687 -0.086 1.00 76.00 111 VAL A C 1
ATOM 863 O O . VAL A 1 111 ? 10.939 -16.954 -0.595 1.00 76.00 111 VAL A O 1
ATOM 866 N N . ASP A 1 112 ? 8.703 -16.787 -0.752 1.00 83.69 112 ASP A N 1
ATOM 867 C CA . ASP A 1 112 ? 8.619 -17.110 -2.176 1.00 83.69 112 ASP A CA 1
ATOM 868 C C . ASP A 1 112 ? 9.006 -15.880 -3.013 1.00 83.69 112 ASP A C 1
ATOM 870 O O . ASP A 1 112 ? 8.167 -15.062 -3.399 1.00 83.69 112 ASP A O 1
ATOM 874 N N . VAL A 1 113 ? 10.309 -15.701 -3.207 1.00 82.38 113 VAL A N 1
ATOM 875 C CA . VAL A 1 113 ? 10.910 -14.587 -3.944 1.00 82.38 113 VAL A CA 1
ATOM 876 C C . VAL A 1 113 ? 12.060 -15.102 -4.808 1.00 82.38 113 VAL A C 1
ATOM 878 O O . VAL A 1 113 ? 12.740 -16.058 -4.438 1.00 82.38 113 VAL A O 1
ATOM 881 N N . GLU A 1 114 ? 12.297 -14.491 -5.966 1.00 90.75 114 GLU A N 1
ATOM 882 C CA . GLU A 1 114 ? 13.446 -14.795 -6.824 1.00 90.75 114 GLU A CA 1
ATOM 883 C C . GLU A 1 114 ? 14.094 -13.534 -7.397 1.00 90.75 114 GLU A C 1
ATOM 885 O O . GLU A 1 114 ? 13.451 -12.503 -7.579 1.00 90.75 114 GLU A O 1
ATOM 890 N N . PHE A 1 115 ? 15.390 -13.613 -7.702 1.00 87.25 115 PHE A N 1
ATOM 891 C CA . PHE A 1 115 ? 16.092 -12.548 -8.408 1.00 87.25 115 PHE A CA 1
ATOM 892 C C . PHE A 1 115 ? 16.131 -12.906 -9.887 1.00 87.25 115 PHE A C 1
ATOM 894 O O . PHE A 1 115 ? 16.731 -13.917 -10.263 1.00 87.25 115 PHE A O 1
ATOM 901 N N . LYS A 1 116 ? 15.502 -12.084 -10.728 1.00 86.56 116 LYS A N 1
ATOM 902 C CA . LYS A 1 116 ? 15.336 -12.386 -12.150 1.00 86.56 116 LYS A CA 1
ATOM 903 C C . LYS A 1 116 ? 15.982 -11.333 -13.029 1.00 86.56 116 LYS A C 1
ATOM 905 O O . LYS A 1 116 ? 15.622 -10.160 -12.974 1.00 86.56 116 LYS A O 1
ATOM 910 N N . GLU A 1 117 ? 16.882 -11.785 -13.896 1.00 82.50 117 GLU A N 1
ATOM 911 C CA . GLU A 1 117 ? 17.389 -10.997 -15.017 1.00 82.50 117 GLU A CA 1
ATOM 912 C C . GLU A 1 117 ? 16.424 -11.089 -16.214 1.00 82.50 117 GLU A C 1
ATOM 914 O O . GLU A 1 117 ? 15.760 -12.102 -16.434 1.00 82.50 117 GLU A O 1
ATOM 919 N N . GLY A 1 118 ? 16.326 -10.028 -17.008 1.00 76.75 118 GLY A N 1
ATOM 920 C CA . GLY A 1 118 ? 15.368 -9.919 -18.106 1.00 76.75 118 GLY A CA 1
ATOM 921 C C . GLY A 1 118 ? 13.892 -9.636 -17.744 1.00 76.75 118 GLY A C 1
ATOM 922 O O . GLY A 1 118 ? 13.036 -9.940 -18.571 1.00 76.75 118 GLY A O 1
ATOM 923 N N . LEU A 1 119 ? 13.556 -9.106 -16.559 1.00 80.44 119 LEU A N 1
ATOM 924 C CA . LEU A 1 119 ? 12.188 -8.859 -16.058 1.00 80.44 119 LEU A CA 1
ATOM 925 C C . LEU A 1 119 ? 11.343 -7.871 -16.889 1.00 80.44 119 LEU A C 1
ATOM 927 O O . LEU A 1 119 ? 11.280 -6.667 -16.619 1.00 80.44 119 LEU A O 1
ATOM 931 N N . GLN A 1 120 ? 10.631 -8.403 -17.876 1.00 80.88 120 GLN A N 1
ATOM 932 C CA . GLN A 1 120 ? 9.695 -7.639 -18.692 1.00 80.88 120 GLN A CA 1
ATOM 933 C C . GLN A 1 120 ? 8.342 -7.506 -17.990 1.00 80.88 120 GLN A C 1
ATOM 935 O O . GLN A 1 120 ? 7.800 -8.497 -17.516 1.00 80.88 120 GLN A O 1
ATOM 940 N N . VAL A 1 121 ? 7.788 -6.291 -17.993 1.00 83.75 121 VAL A N 1
ATOM 941 C CA . VAL A 1 121 ? 6.437 -5.983 -17.503 1.00 83.75 121 VAL A CA 1
ATOM 942 C C . VAL A 1 121 ? 5.603 -5.591 -18.713 1.00 83.75 121 VAL A C 1
ATOM 944 O O . VAL A 1 121 ? 5.972 -4.662 -19.443 1.00 83.75 121 VAL A O 1
ATOM 947 N N . LYS A 1 122 ? 4.501 -6.301 -18.977 1.00 87.44 122 LYS A N 1
ATOM 948 C CA . LYS A 1 122 ? 3.640 -5.986 -20.133 1.00 87.44 122 LYS A CA 1
ATOM 949 C C . LYS A 1 122 ? 3.144 -4.543 -20.029 1.00 87.44 122 LYS A C 1
ATOM 951 O O . LYS A 1 122 ? 2.723 -4.100 -18.966 1.00 87.44 122 LYS A O 1
ATOM 956 N N . GLY A 1 123 ? 3.178 -3.817 -21.143 1.00 84.88 123 GLY A N 1
ATOM 957 C CA . GLY A 1 123 ? 2.753 -2.418 -21.203 1.00 84.88 123 GLY A CA 1
ATOM 958 C C . GLY A 1 123 ? 3.828 -1.413 -20.798 1.00 84.88 123 GLY A C 1
ATOM 959 O O . GLY A 1 123 ? 3.668 -0.234 -21.102 1.00 84.88 123 GLY A O 1
ATOM 960 N N . TRP A 1 124 ? 4.936 -1.849 -20.192 1.00 85.62 124 TRP A N 1
ATOM 961 C CA . TRP A 1 124 ? 6.082 -0.982 -19.950 1.00 85.62 124 TRP A CA 1
ATOM 962 C C . TRP A 1 124 ? 6.945 -0.892 -21.212 1.00 85.62 124 TRP A C 1
ATOM 964 O O . TRP A 1 124 ? 7.574 -1.858 -21.654 1.00 85.62 124 TRP A O 1
ATOM 974 N N . SER A 1 125 ? 6.995 0.295 -21.802 1.00 79.69 125 SER A N 1
ATOM 975 C CA . SER A 1 125 ? 7.762 0.576 -23.008 1.00 79.69 125 SER A CA 1
ATOM 976 C C . SER A 1 125 ? 9.267 0.630 -22.728 1.00 79.69 125 SER A C 1
ATOM 978 O O . SER A 1 125 ? 9.744 1.466 -21.969 1.00 79.69 125 SER A O 1
ATOM 980 N N . SER A 1 126 ? 10.031 -0.229 -23.409 1.00 64.06 126 SER A N 1
ATOM 981 C CA . SER A 1 126 ? 11.502 -0.143 -23.472 1.00 64.06 126 SER A CA 1
ATOM 982 C C . SER A 1 126 ? 12.009 0.860 -24.514 1.00 64.06 126 SER A C 1
ATOM 984 O O . SER A 1 126 ? 13.208 1.128 -24.593 1.00 64.06 126 SER A O 1
ATOM 986 N N . ALA A 1 127 ? 11.119 1.385 -25.363 1.00 58.91 127 ALA A N 1
ATOM 987 C CA . ALA A 1 127 ? 11.468 2.334 -26.421 1.00 58.91 127 ALA A CA 1
ATOM 988 C C . ALA A 1 127 ? 11.528 3.781 -25.906 1.00 58.91 127 ALA A C 1
ATOM 990 O O . ALA A 1 127 ? 12.269 4.607 -26.443 1.00 58.91 127 ALA A O 1
ATOM 991 N N . SER A 1 128 ? 10.767 4.084 -24.857 1.00 56.03 128 SER A N 1
ATOM 992 C CA . SER A 1 128 ? 10.787 5.361 -24.158 1.00 56.03 128 SER A CA 1
ATOM 993 C C . SER A 1 128 ? 11.851 5.301 -23.065 1.00 56.03 128 SER A C 1
ATOM 995 O O . SER A 1 128 ? 11.756 4.555 -22.098 1.00 56.03 128 SER A O 1
ATOM 997 N N . ARG A 1 129 ? 12.935 6.055 -23.259 1.00 60.31 129 ARG A N 1
ATOM 998 C CA . ARG A 1 129 ? 13.928 6.285 -22.205 1.00 60.31 129 ARG A CA 1
ATOM 999 C C . ARG A 1 129 ? 13.276 7.194 -21.156 1.00 60.31 129 ARG A C 1
ATOM 1001 O O . ARG A 1 129 ? 12.640 8.159 -21.575 1.00 60.31 129 ARG A O 1
ATOM 1008 N N . PRO A 1 130 ? 13.447 6.937 -19.852 1.00 64.44 130 PRO A N 1
ATOM 1009 C CA . PRO A 1 130 ? 14.497 6.117 -19.257 1.00 64.44 130 PRO A CA 1
ATOM 1010 C C . PRO A 1 130 ? 14.113 4.658 -18.963 1.00 64.44 130 PRO A C 1
ATOM 1012 O O . PRO A 1 130 ? 13.112 4.370 -18.315 1.00 64.44 130 PRO A O 1
ATOM 1015 N N . GLU A 1 131 ? 14.989 3.736 -19.368 1.00 70.94 131 GLU A N 1
ATOM 1016 C CA . GLU A 1 131 ? 14.861 2.314 -19.049 1.00 70.94 131 GLU A CA 1
ATOM 1017 C C . GLU A 1 131 ? 15.590 2.014 -17.727 1.00 70.94 131 GLU A C 1
ATOM 1019 O O . GLU A 1 131 ? 16.822 2.064 -17.655 1.00 70.94 131 GLU A O 1
ATOM 1024 N N . GLN A 1 132 ? 14.816 1.745 -16.675 1.00 70.19 132 GLN A N 1
ATOM 1025 C CA . GLN A 1 132 ? 15.307 1.270 -15.371 1.00 70.19 132 GLN A CA 1
ATOM 1026 C C . GLN A 1 132 ? 15.457 -0.255 -15.343 1.00 70.19 132 GLN A C 1
ATOM 1028 O O . GLN A 1 132 ? 16.061 -0.807 -14.431 1.00 70.19 132 GLN A O 1
ATOM 1033 N N . ARG A 1 133 ? 14.913 -0.953 -16.346 1.00 66.38 133 ARG A N 1
ATOM 1034 C CA . ARG A 1 133 ? 14.927 -2.409 -16.455 1.00 66.38 133 ARG A CA 1
ATOM 1035 C C . ARG A 1 133 ? 16.047 -2.825 -17.413 1.00 66.38 133 ARG A C 1
ATOM 1037 O O . ARG A 1 133 ? 16.021 -2.465 -18.580 1.00 66.38 133 ARG A O 1
ATOM 1044 N N . ASP A 1 134 ? 17.036 -3.605 -16.991 1.00 50.25 134 ASP A N 1
ATOM 1045 C CA . ASP A 1 134 ? 18.187 -3.975 -17.835 1.00 50.25 134 ASP A CA 1
ATOM 1046 C C . ASP A 1 134 ? 17.790 -4.755 -19.123 1.00 50.25 134 ASP A C 1
ATOM 1048 O O . ASP A 1 134 ? 17.708 -5.978 -19.113 1.00 50.25 134 ASP A O 1
ATOM 1052 N N . GLY A 1 135 ? 17.472 -4.061 -20.233 1.00 40.25 135 GLY A N 1
ATOM 1053 C CA . GLY A 1 135 ? 17.182 -4.628 -21.570 1.00 40.25 135 GLY A CA 1
ATOM 1054 C C . GLY A 1 135 ? 16.171 -5.776 -21.580 1.00 40.25 135 GLY A C 1
ATOM 1055 O O . GLY A 1 135 ? 16.362 -6.771 -22.276 1.00 40.25 135 GLY A O 1
ATOM 1056 N N . GLY A 1 136 ? 15.177 -5.698 -20.709 1.00 44.31 136 GLY A N 1
ATOM 1057 C CA . GLY A 1 136 ? 14.835 -6.899 -19.975 1.00 44.31 136 GLY A CA 1
ATOM 1058 C C . GLY A 1 136 ? 14.221 -6.525 -18.656 1.00 44.31 136 GLY A C 1
ATOM 1059 O O . GLY A 1 136 ? 13.018 -6.567 -18.577 1.00 44.31 136 GLY A O 1
ATOM 1060 N N . GLY A 1 137 ? 15.054 -6.129 -17.692 1.00 45.25 137 GLY A N 1
ATOM 1061 C CA . GLY A 1 137 ? 14.731 -5.879 -16.283 1.00 45.25 137 GLY A CA 1
ATOM 1062 C C . GLY A 1 137 ? 15.581 -6.719 -15.365 1.00 45.25 137 GLY A C 1
ATOM 1063 O O . GLY A 1 137 ? 15.787 -7.878 -15.647 1.00 45.25 137 GLY A O 1
ATOM 1064 N N . VAL A 1 138 ? 16.120 -6.176 -14.287 1.00 52.53 138 VAL A N 1
ATOM 1065 C CA . VAL A 1 138 ? 16.709 -7.003 -13.231 1.00 52.53 138 VAL A CA 1
ATOM 1066 C C . VAL A 1 138 ? 16.043 -6.547 -11.950 1.00 52.53 138 VAL A C 1
ATOM 1068 O O . VAL A 1 138 ? 16.007 -5.347 -11.685 1.00 52.53 138 VAL A O 1
ATOM 1071 N N . GLY A 1 139 ? 15.429 -7.474 -11.224 1.00 69.44 139 GLY A N 1
ATOM 1072 C CA . GLY A 1 139 ? 14.611 -7.119 -10.076 1.00 69.44 139 GLY A CA 1
ATOM 1073 C C . GLY A 1 139 ? 14.255 -8.307 -9.200 1.00 69.44 139 GLY A C 1
ATOM 1074 O O . GLY A 1 139 ? 14.343 -9.463 -9.628 1.00 69.44 139 GLY A O 1
ATOM 1075 N N . GLY A 1 140 ? 13.855 -8.000 -7.970 1.00 74.56 140 GLY A N 1
ATOM 1076 C CA . GLY A 1 140 ? 13.253 -8.975 -7.070 1.00 74.56 140 GLY A CA 1
ATOM 1077 C C . GLY A 1 140 ? 11.822 -9.256 -7.507 1.00 74.56 140 GLY A C 1
ATOM 1078 O O . GLY A 1 140 ? 11.027 -8.329 -7.647 1.00 74.56 140 GLY A O 1
ATOM 1079 N N . VAL A 1 141 ? 11.501 -10.521 -7.753 1.00 86.75 141 VAL A N 1
ATOM 1080 C CA . VAL A 1 141 ? 10.151 -10.994 -8.047 1.00 86.75 141 VAL A CA 1
ATOM 1081 C C . VAL A 1 141 ? 9.597 -11.621 -6.781 1.00 86.75 141 VAL A C 1
ATOM 1083 O O . VAL A 1 141 ? 9.990 -12.718 -6.400 1.00 86.75 141 VAL A O 1
ATOM 1086 N N . TRP A 1 142 ? 8.684 -10.916 -6.130 1.00 84.06 142 TRP A N 1
ATOM 1087 C CA . TRP A 1 142 ? 8.000 -11.346 -4.919 1.00 84.06 142 TRP A CA 1
ATOM 1088 C C . TRP A 1 142 ? 6.701 -12.033 -5.313 1.00 84.06 142 TRP A C 1
ATOM 1090 O O . TRP A 1 142 ? 5.777 -11.399 -5.830 1.00 84.06 142 TRP A O 1
ATOM 1100 N N . HIS A 1 143 ? 6.600 -13.334 -5.088 1.00 85.88 143 HIS A N 1
ATOM 1101 C CA . HIS A 1 143 ? 5.405 -14.082 -5.441 1.00 85.88 143 HIS A CA 1
ATOM 1102 C C . HIS A 1 143 ? 4.327 -13.949 -4.361 1.00 85.88 143 HIS A C 1
ATOM 1104 O O . HIS A 1 143 ? 4.584 -13.629 -3.199 1.00 85.88 143 HIS A O 1
ATOM 1110 N N . GLY A 1 144 ? 3.073 -14.171 -4.760 1.00 80.94 144 GLY A N 1
ATOM 1111 C CA . GLY A 1 144 ? 1.953 -14.277 -3.825 1.00 80.94 144 GLY A CA 1
ATOM 1112 C C . GLY A 1 144 ? 1.614 -13.003 -3.046 1.00 80.94 144 GLY A C 1
ATOM 1113 O O . GLY A 1 144 ? 0.907 -13.106 -2.037 1.00 80.94 144 GLY A O 1
ATOM 1114 N N . GLN A 1 145 ? 2.063 -11.833 -3.514 1.00 82.94 145 GLN A N 1
ATOM 1115 C CA . GLN A 1 145 ? 1.683 -10.537 -2.951 1.00 82.94 145 GLN A CA 1
ATOM 1116 C C . GLN A 1 145 ? 0.183 -10.320 -3.115 1.00 82.94 145 GLN A C 1
ATOM 1118 O O . GLN A 1 145 ? -0.437 -10.938 -3.978 1.00 82.94 145 GLN A O 1
ATOM 1123 N N . ALA A 1 146 ? -0.426 -9.466 -2.295 1.00 84.38 146 ALA A N 1
ATOM 1124 C CA . ALA A 1 146 ? -1.857 -9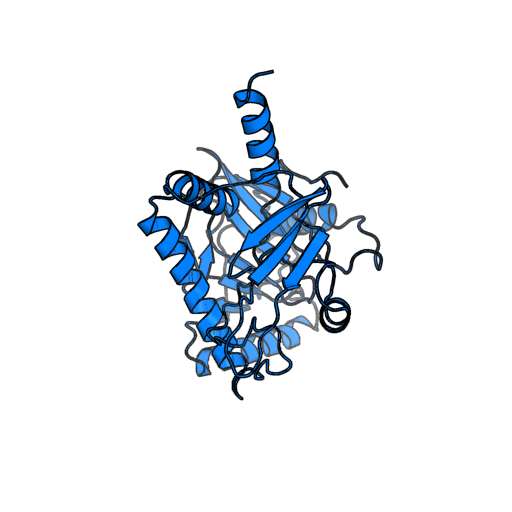.198 -2.384 1.00 84.38 146 ALA A CA 1
ATOM 1125 C C . ALA A 1 146 ? -2.149 -7.712 -2.570 1.00 84.38 146 ALA A C 1
ATOM 1127 O O . ALA A 1 146 ? -1.549 -6.857 -1.925 1.00 84.38 146 ALA A O 1
ATOM 1128 N N . THR A 1 147 ? -3.139 -7.429 -3.409 1.00 85.19 147 THR A N 1
ATOM 1129 C CA . THR A 1 147 ? -3.743 -6.106 -3.549 1.00 85.19 147 THR A CA 1
ATOM 1130 C C . THR A 1 147 ? -5.247 -6.214 -3.367 1.00 85.19 147 THR A C 1
ATOM 1132 O O . THR A 1 147 ? -5.844 -7.269 -3.587 1.00 85.19 147 THR A O 1
ATOM 1135 N N . PHE A 1 148 ? -5.851 -5.130 -2.903 1.00 87.00 148 PHE A N 1
ATOM 1136 C CA . PHE A 1 148 ? -7.287 -4.978 -2.728 1.00 87.00 148 PHE A CA 1
ATOM 1137 C C . PHE A 1 148 ? -7.611 -3.488 -2.665 1.00 87.00 148 PHE A C 1
ATOM 1139 O O . PHE A 1 148 ? -6.747 -2.667 -2.351 1.00 87.00 148 PHE A O 1
ATOM 1146 N N . HIS A 1 149 ? -8.867 -3.132 -2.908 1.00 85.81 149 HIS A N 1
ATOM 1147 C CA . HIS A 1 149 ? -9.355 -1.774 -2.750 1.00 85.81 149 HIS A CA 1
ATOM 1148 C C . HIS A 1 149 ? -9.624 -1.485 -1.258 1.00 85.81 149 HIS A C 1
ATOM 1150 O O . HIS A 1 149 ? -10.602 -1.985 -0.685 1.00 85.81 149 HIS A O 1
ATOM 1156 N N . PRO A 1 150 ? -8.812 -0.639 -0.596 1.00 84.19 150 PRO A N 1
ATOM 1157 C CA . PRO A 1 150 ? -8.881 -0.468 0.856 1.00 84.19 150 PRO A CA 1
ATOM 1158 C C . PRO A 1 150 ? -10.182 0.175 1.335 1.00 84.19 150 PRO A C 1
ATOM 1160 O O . PRO A 1 150 ? -10.745 -0.263 2.336 1.00 84.19 150 PRO A O 1
ATOM 1163 N N . THR A 1 151 ? -10.719 1.152 0.600 1.00 83.56 151 THR A N 1
ATOM 1164 C CA . THR A 1 151 ? -12.039 1.727 0.903 1.00 83.56 151 THR A CA 1
ATOM 1165 C C . THR A 1 151 ? -13.153 0.685 0.861 1.00 83.56 151 THR A C 1
ATOM 1167 O O . THR A 1 151 ? -13.921 0.600 1.820 1.00 83.56 151 THR A O 1
ATOM 1170 N N . LYS A 1 152 ? -13.232 -0.139 -0.197 1.00 86.62 152 LYS A N 1
ATOM 1171 C CA . LYS A 1 152 ? -14.231 -1.218 -0.291 1.00 86.62 152 LYS A CA 1
ATOM 1172 C C . LYS A 1 152 ? -14.082 -2.207 0.866 1.00 86.62 152 LYS A C 1
ATOM 1174 O O . LYS A 1 152 ? -15.077 -2.559 1.497 1.00 86.62 152 LYS A O 1
ATOM 1179 N N . TYR A 1 153 ? -12.844 -2.574 1.206 1.00 90.00 153 TYR A N 1
ATOM 1180 C CA . TYR A 1 153 ? -12.546 -3.458 2.333 1.00 90.00 153 TYR A CA 1
ATOM 1181 C C . TYR A 1 153 ? -13.044 -2.886 3.670 1.00 90.00 153 TYR A C 1
ATOM 1183 O O . TYR A 1 153 ? -13.850 -3.517 4.353 1.00 90.00 153 TYR A O 1
ATOM 1191 N N . VAL A 1 154 ? -12.637 -1.661 4.024 1.00 91.00 154 VAL A N 1
ATOM 1192 C CA . VAL A 1 154 ? -13.032 -1.012 5.288 1.00 91.00 154 VAL A CA 1
ATOM 1193 C C . VAL A 1 154 ? -14.540 -0.777 5.344 1.00 91.00 154 VAL A C 1
ATOM 1195 O O . VAL A 1 154 ? -15.154 -1.021 6.381 1.00 91.00 154 VAL A O 1
ATOM 1198 N N . LYS A 1 155 ? -15.158 -0.355 4.235 1.00 90.06 155 LYS A N 1
ATOM 1199 C CA . LYS A 1 155 ? -16.613 -0.186 4.128 1.00 90.06 155 LYS A CA 1
ATOM 1200 C C . LYS A 1 155 ? -17.337 -1.504 4.390 1.00 90.06 155 LYS A C 1
ATOM 1202 O O . LYS A 1 155 ? -18.272 -1.527 5.184 1.00 90.06 155 LYS A O 1
ATOM 1207 N N . GLY A 1 156 ? -16.882 -2.598 3.784 1.00 92.75 156 GLY A N 1
ATOM 1208 C CA . GLY A 1 156 ? -17.444 -3.928 4.001 1.00 92.75 156 GLY A CA 1
ATOM 1209 C C . GLY A 1 156 ? -17.323 -4.402 5.452 1.00 92.75 156 GLY A C 1
ATOM 1210 O O . GLY A 1 156 ? -18.316 -4.819 6.049 1.00 92.75 156 GLY A O 1
ATOM 1211 N N . VAL A 1 157 ? -16.140 -4.255 6.056 1.00 93.19 157 VAL A N 1
ATOM 1212 C CA . VAL A 1 157 ? -15.914 -4.579 7.477 1.00 93.19 157 VAL A CA 1
ATOM 1213 C C . VAL A 1 157 ? -16.810 -3.729 8.384 1.00 93.19 157 VAL A C 1
ATOM 1215 O O . VAL A 1 157 ? -17.446 -4.258 9.295 1.00 93.19 157 VAL A O 1
ATOM 1218 N N . LEU A 1 158 ? -16.914 -2.423 8.127 1.00 92.38 158 LEU A N 1
ATOM 1219 C CA . LEU A 1 158 ? -17.764 -1.517 8.900 1.00 92.38 158 LEU A CA 1
ATOM 1220 C C . LEU A 1 158 ? -19.243 -1.907 8.805 1.00 92.38 158 LEU A C 1
ATOM 1222 O O . LEU A 1 158 ? -19.927 -1.955 9.826 1.00 92.38 158 LEU A O 1
ATOM 1226 N N . LEU A 1 159 ? -19.740 -2.211 7.603 1.00 92.69 159 LEU A N 1
ATOM 1227 C CA . LEU A 1 159 ? -21.123 -2.644 7.396 1.00 92.69 159 LEU A CA 1
ATOM 1228 C C . LEU A 1 159 ? -21.427 -3.943 8.146 1.00 92.69 159 LEU A C 1
ATOM 1230 O O . LEU A 1 159 ? -22.473 -4.039 8.786 1.00 92.69 159 LEU A O 1
ATOM 1234 N N . PHE A 1 160 ? -20.502 -4.905 8.132 1.00 94.56 160 PHE A N 1
ATOM 1235 C CA . PHE A 1 160 ? -20.622 -6.122 8.933 1.00 94.56 160 PHE A CA 1
ATOM 1236 C C . PHE A 1 160 ? -20.692 -5.817 10.437 1.00 94.56 160 PHE A C 1
ATOM 1238 O O . PHE A 1 160 ? -21.550 -6.357 11.141 1.00 94.56 160 PHE A O 1
ATOM 1245 N N . LEU A 1 161 ? -19.822 -4.933 10.939 1.00 93.19 161 LEU A N 1
ATOM 1246 C CA . LEU A 1 161 ? -19.795 -4.552 12.352 1.00 93.19 161 LEU A CA 1
ATOM 1247 C C . LEU A 1 161 ? -21.085 -3.848 12.783 1.00 93.19 161 LEU A C 1
ATOM 1249 O O . LEU A 1 161 ? -21.556 -4.096 13.887 1.00 93.19 161 LEU A O 1
ATOM 1253 N N . LEU A 1 162 ? -21.679 -3.007 11.936 1.00 92.00 162 LEU A N 1
ATOM 1254 C CA . LEU A 1 162 ? -22.936 -2.306 12.233 1.00 92.00 162 LEU A CA 1
ATOM 1255 C C . LEU A 1 162 ? -24.140 -3.247 12.392 1.00 92.00 162 LEU A C 1
ATOM 1257 O O . LEU A 1 162 ? -25.125 -2.867 13.019 1.00 92.00 162 LEU A O 1
ATOM 1261 N N . GLN A 1 163 ? -24.069 -4.467 11.857 1.00 93.56 163 GLN A N 1
ATOM 1262 C CA . GLN A 1 163 ? -25.113 -5.484 12.017 1.00 93.56 163 GLN A CA 1
ATOM 1263 C C . GLN A 1 163 ? -24.997 -6.263 13.337 1.00 93.56 163 GLN A C 1
ATOM 1265 O O . GLN A 1 163 ? -25.900 -7.026 13.682 1.00 93.56 163 GLN A O 1
ATOM 1270 N N . GLN A 1 164 ? -23.907 -6.088 14.091 1.00 94.75 164 GLN A N 1
ATOM 1271 C CA . GLN A 1 164 ? -23.689 -6.814 15.340 1.00 94.75 164 GLN A CA 1
ATOM 1272 C C . GLN A 1 164 ? -24.432 -6.140 16.507 1.00 94.75 164 GLN A C 1
ATOM 1274 O O . GLN A 1 164 ? -24.328 -4.925 16.678 1.00 94.75 164 GLN A O 1
ATOM 1279 N N . PRO A 1 165 ? -25.116 -6.904 17.380 1.00 92.00 165 PRO A N 1
ATOM 1280 C CA . PRO A 1 165 ? -26.031 -6.357 18.391 1.00 92.00 165 PRO A CA 1
ATOM 1281 C C . PRO A 1 165 ? -25.371 -5.444 19.438 1.00 92.00 165 PRO A C 1
ATOM 1283 O O . PRO A 1 165 ? -26.043 -4.604 20.031 1.00 92.00 165 PRO A O 1
ATOM 1286 N N . ASN A 1 166 ? -24.061 -5.584 19.658 1.00 89.44 166 ASN A N 1
ATOM 1287 C CA . ASN A 1 166 ? -23.303 -4.811 20.650 1.00 89.44 166 ASN A CA 1
ATOM 1288 C C . ASN A 1 166 ? -22.322 -3.811 20.024 1.00 89.44 166 ASN A C 1
ATOM 1290 O O . ASN A 1 166 ? -21.490 -3.240 20.728 1.00 89.44 166 ASN A O 1
ATOM 1294 N N . SER A 1 167 ? -22.399 -3.599 18.712 1.00 92.56 167 SER A N 1
ATOM 1295 C CA . SER A 1 167 ? -21.545 -2.640 18.024 1.00 92.56 167 SER A CA 1
ATOM 1296 C C . SER A 1 167 ? -22.183 -1.259 18.026 1.00 92.56 167 SER A C 1
ATOM 1298 O O . SER A 1 167 ? -23.371 -1.095 17.749 1.00 92.56 167 SER A O 1
ATOM 1300 N N . ARG A 1 168 ? -21.388 -0.242 18.356 1.00 91.25 168 ARG A N 1
ATOM 1301 C CA . ARG A 1 168 ? -21.795 1.162 18.297 1.00 91.25 168 ARG A CA 1
ATOM 1302 C C . ARG A 1 168 ? -20.697 1.958 17.625 1.00 91.25 168 ARG A C 1
ATOM 1304 O O . ARG A 1 168 ? -19.528 1.813 17.973 1.00 91.25 168 ARG A O 1
ATOM 1311 N N . PHE A 1 169 ? -21.088 2.812 16.690 1.00 91.50 169 PHE A N 1
ATOM 1312 C CA . PHE A 1 169 ? -20.165 3.654 15.949 1.00 91.50 169 PHE A CA 1
ATOM 1313 C C . PHE A 1 169 ? -20.481 5.126 16.193 1.00 91.50 169 PHE A C 1
ATOM 1315 O O . PHE A 1 169 ? -21.635 5.546 16.108 1.00 91.50 169 PHE A O 1
ATOM 1322 N N . PHE A 1 170 ? -19.441 5.901 16.489 1.00 91.38 170 PHE A N 1
ATOM 1323 C CA . PHE A 1 170 ? -19.542 7.321 16.808 1.00 91.38 170 PHE A CA 1
ATOM 1324 C C . PHE A 1 170 ? -18.662 8.112 15.830 1.00 91.38 170 PHE A C 1
ATOM 1326 O O . PHE A 1 170 ? -17.520 8.448 16.155 1.00 91.38 170 PHE A O 1
ATOM 1333 N N . PRO A 1 171 ? -19.144 8.386 14.601 1.00 89.62 171 PRO A N 1
ATOM 1334 C CA . PRO A 1 171 ? -18.399 9.208 13.655 1.00 89.62 171 PRO A CA 1
ATOM 1335 C C . PRO A 1 171 ? -18.218 10.622 14.215 1.00 89.62 171 PRO A C 1
ATOM 1337 O O . PRO A 1 171 ? -18.966 11.059 15.089 1.00 89.62 171 PRO A O 1
ATOM 1340 N N . GLN A 1 172 ? -17.218 11.348 13.707 1.00 89.62 172 GLN A N 1
ATOM 1341 C CA . GLN A 1 172 ? -16.948 12.743 14.096 1.00 89.62 172 GLN A CA 1
ATOM 1342 C C . GLN A 1 172 ? -16.733 12.947 15.612 1.00 89.62 172 GLN A C 1
ATOM 1344 O O . GLN A 1 172 ? -16.868 14.055 16.127 1.00 89.62 172 GLN A O 1
ATOM 1349 N N . THR A 1 173 ? -16.361 11.886 16.330 1.00 92.31 173 THR A N 1
ATOM 1350 C CA . THR A 1 173 ? -16.116 11.918 17.773 1.00 92.31 173 THR A CA 1
ATOM 1351 C C . THR A 1 173 ? -14.618 11.865 18.029 1.00 92.31 173 THR A C 1
ATOM 1353 O O . THR A 1 173 ? -14.006 10.800 18.032 1.00 92.31 173 THR A O 1
ATOM 1356 N N . ARG A 1 174 ? -14.003 13.036 18.214 1.00 91.38 174 ARG A N 1
ATOM 1357 C CA . ARG A 1 174 ? -12.572 13.128 18.518 1.00 91.38 174 ARG A CA 1
ATOM 1358 C C . ARG A 1 174 ? -12.319 12.746 19.976 1.00 91.38 174 ARG A C 1
ATOM 1360 O O . ARG A 1 174 ? -12.791 13.432 20.884 1.00 91.38 174 ARG A O 1
ATOM 1367 N N . VAL A 1 175 ? -11.558 11.677 20.182 1.00 90.94 175 VAL A N 1
ATOM 1368 C CA . VAL A 1 175 ? -11.005 11.301 21.490 1.00 90.94 175 VAL A CA 1
ATOM 1369 C C . VAL A 1 175 ? -9.862 12.255 21.840 1.00 90.94 175 VAL A C 1
ATOM 1371 O O . VAL A 1 175 ? -9.086 12.631 20.962 1.00 90.94 175 VAL A O 1
ATOM 1374 N N . ILE A 1 176 ? -9.791 12.678 23.104 1.00 91.25 176 ILE A N 1
ATOM 1375 C CA . ILE A 1 176 ? -8.773 13.608 23.622 1.00 91.25 176 ILE A CA 1
ATOM 1376 C C . ILE A 1 176 ? -8.036 13.084 24.862 1.00 91.25 176 ILE A C 1
ATOM 1378 O O . ILE A 1 176 ? -7.056 13.695 25.272 1.00 91.25 176 ILE A O 1
ATOM 1382 N N . SER A 1 177 ? -8.498 11.996 25.485 1.00 89.00 177 SER A N 1
ATOM 1383 C CA . SER A 1 177 ? -7.722 11.266 26.493 1.00 89.00 177 SER A CA 1
ATOM 1384 C C . SER A 1 177 ? -8.219 9.827 26.638 1.00 89.00 177 SER A C 1
ATOM 1386 O O . SER A 1 177 ? -9.384 9.527 26.348 1.00 89.00 177 SER A O 1
ATOM 1388 N N . VAL A 1 178 ? -7.313 8.953 27.077 1.00 88.62 178 VAL A N 1
ATOM 1389 C CA . VAL A 1 178 ? -7.556 7.544 27.396 1.00 88.62 178 VAL A CA 1
ATOM 1390 C C . VAL A 1 178 ? -6.835 7.254 28.711 1.00 88.62 178 VAL A C 1
ATOM 1392 O O . VAL A 1 178 ? -5.622 7.060 28.737 1.00 88.62 178 VAL A O 1
ATOM 1395 N N . ASP A 1 179 ? -7.571 7.261 29.819 1.00 86.56 179 ASP A N 1
ATOM 1396 C CA . ASP A 1 179 ? -7.006 7.166 31.166 1.00 86.56 179 ASP A CA 1
ATOM 1397 C C . ASP A 1 179 ? -7.351 5.817 31.806 1.00 86.56 179 ASP A C 1
ATOM 1399 O O . ASP A 1 179 ? -8.510 5.399 31.816 1.00 86.56 179 ASP A O 1
ATOM 1403 N N . LYS A 1 180 ? -6.356 5.128 32.379 1.00 85.06 180 LYS A N 1
ATOM 1404 C CA . LYS A 1 180 ? -6.602 3.958 33.237 1.00 85.06 180 LYS A CA 1
ATOM 1405 C C . LYS A 1 180 ? -6.924 4.442 34.648 1.00 85.06 180 LYS A C 1
ATOM 1407 O O . LYS A 1 180 ? -6.054 4.992 35.322 1.00 85.06 180 LYS A O 1
ATOM 1412 N N . THR A 1 181 ? -8.142 4.179 35.106 1.00 79.25 181 THR A N 1
ATOM 1413 C CA . THR A 1 181 ? -8.674 4.665 36.385 1.00 79.25 181 THR A CA 1
ATOM 1414 C C . THR A 1 181 ? -9.076 3.492 37.283 1.00 79.25 181 THR A C 1
ATOM 1416 O O . THR A 1 181 ? -9.442 2.411 36.818 1.00 79.25 181 THR A O 1
ATOM 1419 N N . GLY A 1 182 ? -8.985 3.691 38.601 1.00 71.81 182 GLY A N 1
ATOM 1420 C CA . GLY A 1 182 ? -9.392 2.724 39.624 1.00 71.81 182 GLY A CA 1
ATOM 1421 C C . GLY A 1 182 ? -8.273 2.365 40.604 1.00 71.81 182 GLY A C 1
ATOM 1422 O O . GLY A 1 182 ? -7.086 2.457 40.297 1.00 71.81 182 GLY A O 1
ATOM 1423 N N . VAL A 1 183 ? -8.658 1.941 41.809 1.00 59.97 183 VAL A N 1
ATOM 1424 C CA . VAL A 1 183 ? -7.731 1.497 42.860 1.00 59.97 183 VAL A CA 1
ATOM 1425 C C . VAL A 1 183 ? -7.613 -0.018 42.784 1.00 59.97 183 VAL A C 1
ATOM 1427 O O . VAL A 1 183 ? -8.618 -0.710 42.909 1.00 59.97 183 VAL A O 1
ATOM 1430 N N . GLY A 1 184 ? -6.401 -0.532 42.576 1.00 57.44 184 GLY A N 1
ATOM 1431 C CA . GLY A 1 184 ? -6.094 -1.951 42.738 1.00 57.44 184 GLY A CA 1
ATOM 1432 C C . GLY A 1 184 ? -5.186 -2.139 43.943 1.00 57.44 184 GLY A C 1
ATOM 1433 O O . GLY A 1 184 ? -4.020 -1.763 43.872 1.00 57.44 184 GLY A O 1
ATOM 1434 N N . MET A 1 185 ? -5.694 -2.720 45.029 1.00 50.03 185 MET A N 1
ATOM 1435 C CA . MET A 1 185 ? -4.874 -3.123 46.173 1.00 50.03 185 MET A CA 1
ATOM 1436 C C . MET A 1 185 ? -4.816 -4.650 46.197 1.00 50.03 185 MET A C 1
ATOM 1438 O O . MET A 1 185 ? -5.853 -5.305 46.169 1.00 50.03 185 MET A O 1
ATOM 1442 N N . LEU A 1 186 ? -3.606 -5.225 46.210 1.00 56.91 186 LEU A N 1
ATOM 1443 C CA . LEU A 1 186 ? -3.404 -6.683 46.301 1.00 56.91 186 LEU A CA 1
ATOM 1444 C C . LEU A 1 186 ? -4.182 -7.496 45.237 1.00 56.91 186 LEU A C 1
ATOM 1446 O O . LEU A 1 186 ? -4.710 -8.564 45.524 1.00 56.91 186 LEU A O 1
ATOM 1450 N N . GLY A 1 187 ? -4.280 -6.985 44.004 1.00 55.19 187 GLY A N 1
ATOM 1451 C CA . GLY A 1 187 ? -4.956 -7.677 42.894 1.00 55.19 187 GLY A CA 1
ATOM 1452 C C . GLY A 1 187 ? -6.486 -7.558 42.875 1.00 55.19 187 GLY A C 1
ATOM 1453 O O . GLY A 1 187 ? -7.102 -7.969 41.896 1.00 55.19 187 GLY A O 1
ATOM 1454 N N . PHE A 1 188 ? -7.096 -6.931 43.885 1.00 52.75 188 PHE A N 1
ATOM 1455 C CA . PHE A 1 188 ? -8.527 -6.627 43.926 1.00 52.75 188 PHE A CA 1
ATOM 1456 C C . PHE A 1 188 ? -8.764 -5.137 43.657 1.00 52.75 188 PHE A C 1
ATOM 1458 O O . PHE A 1 188 ? -8.110 -4.274 44.248 1.00 52.75 188 PHE A O 1
ATOM 1465 N N . GLY A 1 189 ? -9.680 -4.818 42.739 1.00 63.50 189 GLY A N 1
ATOM 1466 C CA . GLY A 1 189 ? -9.986 -3.433 42.387 1.00 63.50 189 GLY A CA 1
ATOM 1467 C C . GLY A 1 189 ? -10.763 -3.256 41.086 1.00 63.50 189 GLY A C 1
ATOM 1468 O O . GLY A 1 189 ? -10.585 -4.019 40.141 1.00 63.50 189 GLY A O 1
ATOM 1469 N N . ASN A 1 190 ? -11.577 -2.201 41.015 1.00 71.06 190 ASN A N 1
ATOM 1470 C CA . ASN A 1 190 ? -12.353 -1.839 39.824 1.00 71.06 190 ASN A CA 1
ATOM 1471 C C . ASN A 1 190 ? -11.503 -1.009 38.851 1.00 71.06 190 ASN A C 1
ATOM 1473 O O . ASN A 1 190 ? -11.747 0.186 38.659 1.00 71.06 190 ASN A O 1
ATOM 1477 N N . LYS A 1 191 ? -10.470 -1.630 38.269 1.00 82.12 191 LYS A N 1
ATOM 1478 C CA . LYS A 1 191 ? -9.710 -1.009 37.178 1.00 82.12 191 LYS A CA 1
ATOM 1479 C C . LYS A 1 191 ? -10.582 -0.943 35.928 1.00 82.12 191 LYS A C 1
ATOM 1481 O O . LYS A 1 191 ? -11.174 -1.943 35.535 1.00 82.12 191 LYS A O 1
ATOM 1486 N N . HIS A 1 192 ? -10.632 0.224 35.313 1.00 88.50 192 HIS A N 1
ATOM 1487 C CA . HIS A 1 192 ? -11.323 0.468 34.056 1.00 88.50 192 HIS A CA 1
ATOM 1488 C C . HIS A 1 192 ? -10.577 1.548 33.269 1.00 88.50 192 HIS A C 1
ATOM 1490 O O . HIS A 1 192 ? -9.603 2.135 33.744 1.00 88.50 192 HIS A O 1
ATOM 1496 N N . VAL A 1 193 ? -11.025 1.791 32.047 1.00 89.94 193 VAL A N 1
ATOM 1497 C CA . VAL A 1 193 ? -10.524 2.838 31.169 1.00 89.94 193 VAL A CA 1
ATOM 1498 C C . VAL A 1 193 ? -11.621 3.873 30.968 1.00 89.94 193 VAL A C 1
ATOM 1500 O O . VAL A 1 193 ? -12.760 3.529 30.640 1.00 89.94 193 VAL A O 1
ATOM 1503 N N . GLU A 1 194 ? -11.267 5.138 31.156 1.00 93.06 194 GLU A N 1
ATOM 1504 C CA . GLU A 1 194 ? -12.094 6.286 30.810 1.00 93.06 194 GLU A CA 1
ATOM 1505 C C . GLU A 1 194 ? -11.576 6.910 29.512 1.00 93.06 194 GLU A C 1
ATOM 1507 O O . GLU A 1 194 ? -10.434 7.358 29.431 1.00 93.06 194 GLU A O 1
ATOM 1512 N N . VAL A 1 195 ? -12.429 6.958 28.491 1.00 92.50 195 VAL A N 1
ATOM 1513 C CA . VAL A 1 195 ? -12.137 7.594 27.203 1.00 92.50 195 VAL A CA 1
ATOM 1514 C C . VAL A 1 195 ? -12.906 8.905 27.126 1.00 92.50 195 VAL A C 1
ATOM 1516 O O . VAL A 1 195 ? -14.139 8.906 27.099 1.00 92.50 195 VAL A O 1
ATOM 1519 N N . LYS A 1 196 ? -12.185 10.025 27.088 1.00 94.06 196 LYS A N 1
ATOM 1520 C CA . LYS A 1 196 ? -12.769 11.372 27.064 1.00 94.06 196 LYS A CA 1
ATOM 1521 C C . LYS A 1 196 ? -12.781 11.920 25.647 1.00 94.06 196 LYS A C 1
ATOM 1523 O O . LYS A 1 196 ? -11.810 11.795 24.899 1.00 94.06 196 LYS A O 1
ATOM 1528 N N . THR A 1 197 ? -13.884 12.557 25.278 1.00 94.44 197 THR A N 1
ATOM 1529 C CA . THR A 1 197 ? -14.090 13.133 23.944 1.00 94.44 197 THR A CA 1
ATOM 1530 C C . THR A 1 197 ? -14.052 14.656 23.989 1.00 94.44 197 THR A C 1
ATOM 1532 O O . THR A 1 197 ? -14.371 15.269 25.007 1.00 94.44 197 THR A O 1
ATOM 1535 N N . GLN A 1 198 ? -13.715 15.287 22.863 1.00 94.25 198 GLN A N 1
ATOM 1536 C CA . GLN A 1 198 ? -13.638 16.748 22.749 1.00 94.25 198 GLN A CA 1
ATOM 1537 C C . GLN A 1 198 ? -14.961 17.453 23.090 1.00 94.25 198 GLN A C 1
ATOM 1539 O O . GLN A 1 198 ? -14.954 18.587 23.555 1.00 94.25 198 GLN A O 1
ATOM 1544 N N . GLN A 1 199 ? -16.095 16.784 22.875 1.00 94.06 199 GLN A N 1
ATOM 1545 C CA . GLN A 1 199 ? -17.429 17.327 23.150 1.00 94.06 199 GLN A CA 1
ATOM 1546 C C . GLN A 1 199 ? -17.861 17.158 24.620 1.00 94.06 199 GLN A C 1
ATOM 1548 O O . GLN A 1 199 ? -19.002 17.455 24.954 1.00 94.06 199 GLN A O 1
ATOM 1553 N N . GLY A 1 200 ? -16.976 16.675 25.498 1.00 94.94 200 GLY A N 1
ATOM 1554 C CA . GLY A 1 200 ? -17.244 16.530 26.931 1.00 94.94 200 GLY A CA 1
ATOM 1555 C C . GLY A 1 200 ? -17.925 15.219 27.337 1.00 94.94 200 GLY A C 1
ATOM 1556 O O . GLY A 1 200 ? -18.266 15.060 28.505 1.00 94.94 200 GLY A O 1
ATOM 1557 N N . ASN A 1 201 ? -18.106 14.267 26.414 1.00 96.00 201 ASN A N 1
ATOM 1558 C CA . ASN A 1 201 ? -18.613 12.932 26.748 1.00 96.00 201 ASN A CA 1
ATOM 1559 C C . ASN A 1 201 ? -17.481 12.014 27.226 1.00 96.00 201 ASN A C 1
ATOM 1561 O O . ASN A 1 201 ? -16.369 12.084 26.688 1.00 96.00 201 ASN A O 1
ATOM 1565 N N . THR A 1 202 ? -17.807 11.099 28.142 1.00 95.88 202 THR A N 1
ATOM 1566 C CA . THR A 1 202 ? -16.897 10.068 28.660 1.00 95.88 202 THR A CA 1
ATOM 1567 C C . THR A 1 202 ? -17.475 8.677 28.420 1.00 95.88 202 THR A C 1
ATOM 1569 O O . THR A 1 202 ? -18.633 8.417 28.747 1.00 95.88 202 THR A O 1
ATOM 1572 N N . VAL A 1 203 ? -16.659 7.773 27.880 1.00 94.69 203 VAL A N 1
ATOM 1573 C CA . VAL A 1 203 ? -16.976 6.346 27.737 1.00 94.69 203 VAL A CA 1
ATOM 1574 C C . VAL A 1 203 ? -16.164 5.556 28.757 1.00 94.69 203 VAL A C 1
ATOM 1576 O O . VAL A 1 203 ? -14.946 5.695 28.818 1.00 94.69 203 VAL A O 1
ATOM 1579 N N . VAL A 1 204 ? -16.837 4.715 29.543 1.00 94.12 204 VAL A N 1
ATOM 1580 C CA . VAL A 1 204 ? -16.205 3.820 30.522 1.00 94.12 204 VAL A CA 1
ATOM 1581 C C . VAL A 1 204 ? -16.186 2.404 29.960 1.00 94.12 204 VAL A C 1
ATOM 1583 O O . VAL A 1 204 ? -17.219 1.893 29.525 1.00 94.12 204 VAL A O 1
ATOM 1586 N N . CYS A 1 205 ? -15.019 1.765 29.956 1.00 90.75 205 CYS A N 1
ATOM 1587 C CA . CYS A 1 205 ? -14.840 0.422 29.407 1.00 90.75 205 CYS A CA 1
ATOM 1588 C C . CYS A 1 205 ? -13.768 -0.368 30.165 1.00 90.75 205 CYS A C 1
ATOM 1590 O O . CYS A 1 205 ? -12.934 0.203 30.858 1.00 90.75 205 CYS A O 1
ATOM 1592 N N . ASN A 1 206 ? -13.774 -1.696 30.040 1.00 90.19 206 ASN A N 1
ATOM 1593 C CA . ASN A 1 206 ? -12.741 -2.534 30.664 1.00 90.19 206 ASN A CA 1
ATOM 1594 C C . ASN A 1 206 ? -11.418 -2.482 29.888 1.00 90.19 206 ASN A C 1
ATOM 1596 O O . ASN A 1 206 ? -10.349 -2.547 30.486 1.00 90.19 206 ASN A O 1
ATOM 1600 N N . ASN A 1 207 ? -11.502 -2.364 28.560 1.00 88.00 207 ASN A N 1
ATOM 1601 C CA . ASN A 1 207 ? -10.364 -2.350 27.650 1.00 88.00 207 ASN A CA 1
ATOM 1602 C C . ASN A 1 207 ? -10.577 -1.272 26.585 1.00 88.00 207 ASN A C 1
ATOM 1604 O O . ASN A 1 207 ? -11.689 -1.129 26.075 1.00 88.00 207 ASN A O 1
ATOM 1608 N N . ALA A 1 208 ? -9.499 -0.580 26.220 1.00 87.19 208 ALA A N 1
ATOM 1609 C CA . ALA A 1 208 ? -9.453 0.341 25.092 1.00 87.19 208 ALA A CA 1
ATOM 1610 C C . ALA A 1 208 ? -8.313 -0.069 24.155 1.00 87.19 208 ALA A C 1
ATOM 1612 O O . ALA A 1 208 ? -7.235 -0.434 24.622 1.00 87.19 208 ALA A O 1
ATOM 1613 N N . VAL A 1 209 ? -8.572 -0.011 22.849 1.00 87.19 209 VAL A N 1
ATOM 1614 C CA . VAL A 1 209 ? -7.586 -0.274 21.794 1.00 87.19 209 VAL A CA 1
ATOM 1615 C C . VAL A 1 209 ? -7.438 0.998 20.973 1.00 87.19 209 VAL A C 1
ATOM 1617 O O . VAL A 1 209 ? -8.421 1.502 20.426 1.00 87.19 209 VAL A O 1
ATOM 1620 N N . GLU A 1 210 ? -6.220 1.523 20.893 1.00 81.94 210 GLU A N 1
ATOM 1621 C CA . GLU A 1 210 ? -5.902 2.696 20.083 1.00 81.94 210 GLU A CA 1
ATOM 1622 C C . GLU A 1 210 ? -5.392 2.254 18.707 1.00 81.94 210 GLU A C 1
ATOM 1624 O O . GLU A 1 210 ? -4.254 1.829 18.563 1.00 81.94 210 GLU A O 1
ATOM 1629 N N . ALA A 1 211 ? -6.248 2.355 17.687 1.00 83.44 211 ALA A N 1
ATOM 1630 C CA . ALA A 1 211 ? -5.938 1.996 16.297 1.00 83.44 211 ALA A CA 1
ATOM 1631 C C . ALA A 1 211 ? -6.051 3.214 15.361 1.00 83.44 211 ALA A C 1
ATOM 1633 O O . ALA A 1 211 ? -6.665 3.155 14.298 1.00 83.44 211 ALA A O 1
ATOM 1634 N N . ALA A 1 212 ? -5.513 4.356 15.792 1.00 76.44 212 ALA A N 1
ATOM 1635 C CA . ALA A 1 212 ? -5.624 5.639 15.090 1.00 76.44 212 ALA A CA 1
ATOM 1636 C C . ALA A 1 212 ? -4.317 6.063 14.386 1.00 76.44 212 ALA A C 1
ATOM 1638 O O . ALA A 1 212 ? -4.134 7.239 14.074 1.00 76.44 212 ALA A O 1
ATOM 1639 N N . ASN A 1 213 ? -3.449 5.086 14.093 1.00 71.19 213 ASN A N 1
ATOM 1640 C CA . ASN A 1 213 ? -2.133 5.240 13.470 1.00 71.19 213 ASN A CA 1
ATOM 1641 C C . ASN A 1 213 ? -1.178 6.078 14.336 1.00 71.19 213 ASN A C 1
ATOM 1643 O O . ASN A 1 213 ? -0.457 5.524 15.158 1.00 71.19 213 ASN A O 1
ATOM 1647 N N . VAL A 1 214 ? -1.264 7.407 14.253 1.00 65.50 214 VAL A N 1
ATOM 1648 C CA . VAL A 1 214 ? -0.477 8.328 15.076 1.00 65.50 214 VAL A CA 1
ATOM 1649 C C . VAL A 1 214 ? -1.416 9.153 15.948 1.00 65.50 214 VAL A C 1
ATOM 1651 O O . VAL A 1 214 ? -2.099 10.056 15.460 1.00 65.50 214 VAL A O 1
ATOM 1654 N N . THR A 1 215 ? -1.470 8.862 17.251 1.00 60.84 215 THR A N 1
ATOM 1655 C CA . THR A 1 215 ? -2.230 9.691 18.195 1.00 60.84 215 THR A CA 1
ATOM 1656 C C . THR A 1 215 ? -1.291 10.579 18.997 1.00 60.84 215 THR A C 1
ATOM 1658 O O . THR A 1 215 ? -0.382 10.113 19.677 1.00 60.84 215 THR A O 1
ATOM 1661 N N . ALA A 1 216 ? -1.574 11.884 19.009 1.00 59.06 216 ALA A N 1
ATOM 1662 C CA . ALA A 1 216 ? -0.951 12.834 19.939 1.00 59.06 216 ALA A CA 1
ATOM 1663 C C . ALA A 1 216 ? -1.294 12.546 21.420 1.00 59.06 216 ALA A C 1
ATOM 1665 O O . ALA A 1 216 ? -0.863 13.273 22.309 1.00 59.06 216 ALA A O 1
ATOM 1666 N N . LEU A 1 217 ? -2.110 11.516 21.674 1.00 67.94 217 LEU A N 1
ATOM 1667 C CA . LEU A 1 217 ? -2.493 11.044 23.002 1.00 67.94 217 LEU A CA 1
ATOM 1668 C C . LEU A 1 217 ? -1.519 9.997 23.555 1.00 67.94 217 LEU A C 1
ATOM 1670 O O . LEU A 1 217 ? -1.586 9.687 24.744 1.00 67.94 217 LEU A O 1
ATOM 1674 N N . GLN A 1 218 ? -0.613 9.473 22.722 1.00 68.50 218 GLN A N 1
ATOM 1675 C CA . GLN A 1 218 ? 0.451 8.585 23.174 1.00 68.50 218 GLN A CA 1
ATOM 1676 C C . GLN A 1 218 ? 1.522 9.324 23.980 1.00 68.50 218 GLN A C 1
ATOM 1678 O O . GLN A 1 218 ? 1.658 10.548 23.947 1.00 68.50 218 GLN A O 1
ATOM 1683 N N . LYS A 1 219 ? 2.320 8.545 24.717 1.00 69.44 219 LYS A N 1
ATOM 1684 C CA . LYS A 1 219 ? 3.464 9.058 25.480 1.00 69.44 219 LYS A CA 1
ATOM 1685 C C . LYS A 1 219 ? 4.424 9.809 24.562 1.00 69.44 219 LYS A C 1
ATOM 1687 O O . LYS A 1 219 ? 4.729 9.339 23.468 1.00 69.44 219 LYS A O 1
ATOM 1692 N N . LEU A 1 220 ? 4.995 10.904 25.065 1.00 70.62 220 LEU A N 1
ATOM 1693 C CA . LEU A 1 220 ? 6.006 11.677 24.337 1.00 70.62 220 LEU A CA 1
ATOM 1694 C C . LEU A 1 220 ? 7.178 10.805 23.861 1.00 70.62 220 LEU A C 1
ATOM 1696 O O . LEU A 1 220 ? 7.670 11.015 22.765 1.00 70.62 220 LEU A O 1
ATOM 1700 N N . SER A 1 221 ? 7.576 9.797 24.642 1.00 66.56 221 SER A N 1
ATOM 1701 C CA . SER A 1 221 ? 8.634 8.849 24.270 1.00 66.56 221 SER A CA 1
ATOM 1702 C C . SER A 1 221 ? 8.303 7.976 23.057 1.00 66.56 221 SER A C 1
ATOM 1704 O O . SER A 1 221 ? 9.212 7.425 22.467 1.00 66.56 221 SER A O 1
ATOM 1706 N N . ILE A 1 222 ? 7.024 7.804 22.712 1.00 69.94 222 ILE A N 1
ATOM 1707 C CA . ILE A 1 222 ? 6.597 7.117 21.482 1.00 69.94 222 ILE A CA 1
ATOM 1708 C C . ILE A 1 222 ? 6.515 8.148 20.356 1.00 69.94 222 ILE A C 1
ATOM 1710 O O . ILE A 1 222 ? 7.057 7.953 19.280 1.00 69.94 222 ILE A O 1
ATOM 1714 N N . VAL A 1 223 ? 5.879 9.289 20.634 1.00 74.00 223 VAL A N 1
ATOM 1715 C CA . VAL A 1 223 ? 5.702 10.401 19.686 1.00 74.00 223 VAL A CA 1
ATOM 1716 C C . VAL A 1 223 ? 7.027 10.945 19.153 1.00 74.00 223 VAL A C 1
ATOM 1718 O O . VAL A 1 223 ? 7.087 11.320 17.986 1.00 74.00 223 VAL A O 1
ATOM 1721 N N . ALA A 1 224 ? 8.073 10.971 19.979 1.00 75.44 224 ALA A N 1
ATOM 1722 C CA . ALA A 1 224 ? 9.405 11.438 19.605 1.00 75.44 224 ALA A CA 1
ATOM 1723 C C . ALA A 1 224 ? 10.146 10.491 18.645 1.00 75.44 224 ALA A C 1
ATOM 1725 O O . ALA A 1 224 ? 11.005 10.958 17.906 1.00 75.44 224 ALA A O 1
ATOM 1726 N N . GLU A 1 225 ? 9.793 9.204 18.627 1.00 76.69 225 GLU A N 1
ATOM 1727 C CA . GLU A 1 225 ? 10.394 8.189 17.747 1.00 76.69 225 GLU A CA 1
ATOM 1728 C C . GLU A 1 225 ? 9.611 8.027 16.427 1.00 76.69 225 GLU A C 1
ATOM 1730 O O . GLU A 1 225 ? 9.951 7.192 15.593 1.00 76.69 225 GLU A O 1
ATOM 1735 N N . MET A 1 226 ? 8.537 8.805 16.221 1.00 74.50 226 MET A N 1
ATOM 1736 C CA . MET A 1 226 ? 7.698 8.732 15.021 1.00 74.50 226 MET A CA 1
ATOM 1737 C C . MET A 1 226 ? 8.054 9.812 13.993 1.00 74.50 226 MET A C 1
ATOM 1739 O O . MET A 1 226 ? 8.078 11.005 14.301 1.00 74.50 226 MET A O 1
ATOM 1743 N N . GLY A 1 227 ? 8.224 9.391 12.736 1.00 73.62 227 GLY A N 1
ATOM 1744 C CA . GLY A 1 227 ? 8.242 10.271 11.566 1.00 73.62 227 GLY A CA 1
ATOM 1745 C C . GLY A 1 227 ? 6.828 10.544 11.047 1.00 73.62 227 GLY A C 1
ATOM 1746 O O . GLY A 1 227 ? 5.999 9.637 10.954 1.00 73.62 227 GLY A O 1
ATOM 1747 N N . TYR A 1 228 ? 6.538 11.796 10.694 1.00 79.12 228 TYR A N 1
ATOM 1748 C CA . TYR A 1 228 ? 5.242 12.196 10.140 1.00 79.12 228 TYR A CA 1
ATOM 1749 C C . TYR A 1 228 ? 5.401 12.441 8.656 1.00 79.12 228 TYR A C 1
ATOM 1751 O O . TYR A 1 228 ? 5.851 13.513 8.263 1.00 79.12 228 TYR A O 1
ATOM 1759 N N . ASN A 1 229 ? 4.999 11.477 7.838 1.00 78.56 229 ASN A N 1
ATOM 1760 C CA . ASN A 1 229 ? 5.184 11.575 6.400 1.00 78.56 229 ASN A CA 1
ATOM 1761 C C . ASN A 1 229 ? 3.921 12.053 5.683 1.00 78.56 229 ASN A C 1
ATOM 1763 O O . ASN A 1 229 ? 2.814 11.562 5.918 1.00 78.56 229 ASN A O 1
ATOM 1767 N N . ARG A 1 230 ? 4.095 12.998 4.758 1.00 82.12 230 ARG A N 1
ATOM 1768 C CA . ARG A 1 230 ? 3.127 13.271 3.696 1.00 82.12 230 ARG A CA 1
ATOM 1769 C C . ARG A 1 230 ? 3.510 12.412 2.502 1.00 82.12 230 ARG A C 1
ATOM 1771 O O . ARG A 1 230 ? 4.667 12.422 2.110 1.00 82.12 230 ARG A O 1
ATOM 1778 N N . THR A 1 231 ? 2.548 11.696 1.931 1.00 81.88 231 THR A N 1
ATOM 1779 C CA . THR A 1 231 ? 2.740 10.861 0.737 1.00 81.88 231 THR A CA 1
ATOM 1780 C C . THR A 1 231 ? 1.812 11.322 -0.380 1.00 81.88 231 THR A C 1
ATOM 1782 O O . THR A 1 231 ? 0.718 11.823 -0.101 1.00 81.88 231 THR A O 1
ATOM 1785 N N . TYR A 1 232 ? 2.242 11.166 -1.629 1.00 84.00 232 TYR A N 1
ATOM 1786 C CA . TYR A 1 232 ? 1.514 11.619 -2.809 1.00 84.00 232 TYR A CA 1
ATOM 1787 C C . TYR A 1 232 ? 1.056 10.423 -3.628 1.00 84.00 232 TYR A C 1
ATOM 1789 O O . TYR A 1 232 ? 1.674 9.358 -3.632 1.00 84.00 232 TYR A O 1
ATOM 1797 N N . CYS A 1 233 ? -0.074 10.597 -4.298 1.00 84.56 233 CYS A N 1
ATOM 1798 C CA . CYS A 1 233 ? -0.655 9.574 -5.141 1.00 84.56 233 CYS A CA 1
ATOM 1799 C C . CYS A 1 233 ? -1.416 10.240 -6.283 1.00 84.56 233 CYS A C 1
ATOM 1801 O O . CYS A 1 233 ? -2.125 11.225 -6.058 1.00 84.56 233 CYS A O 1
ATOM 1803 N N . ILE A 1 234 ? -1.289 9.684 -7.482 1.00 83.50 234 ILE A N 1
ATOM 1804 C CA . ILE A 1 234 ? -2.119 10.013 -8.641 1.00 83.50 234 ILE A CA 1
ATOM 1805 C C . ILE A 1 234 ? -2.835 8.755 -9.120 1.00 83.50 234 ILE A C 1
ATOM 1807 O O . ILE A 1 234 ? -2.353 7.641 -8.892 1.00 83.50 234 ILE A O 1
ATOM 1811 N N . ASP A 1 235 ? -3.964 8.940 -9.794 1.00 85.81 235 ASP A N 1
ATOM 1812 C CA . ASP A 1 235 ? -4.531 7.909 -10.656 1.00 85.81 235 ASP A CA 1
ATOM 1813 C C . ASP A 1 235 ? -4.344 8.305 -12.132 1.00 85.81 235 ASP A C 1
ATOM 1815 O O . ASP A 1 235 ? -4.346 9.484 -12.493 1.00 85.81 235 ASP A O 1
ATOM 1819 N N . ILE A 1 236 ? -4.101 7.328 -13.001 1.00 86.44 236 ILE A N 1
ATOM 1820 C CA . ILE A 1 236 ? -4.001 7.553 -14.444 1.00 86.44 236 ILE A CA 1
ATOM 1821 C C . ILE A 1 236 ? -4.657 6.402 -15.194 1.00 86.44 236 ILE A C 1
ATOM 1823 O O . ILE A 1 236 ? -4.493 5.235 -14.841 1.00 86.44 236 ILE A O 1
ATOM 1827 N N . ARG A 1 237 ? -5.419 6.727 -16.237 1.00 89.75 237 ARG A N 1
ATOM 1828 C CA . ARG A 1 237 ? -6.128 5.732 -17.044 1.00 89.75 237 ARG A CA 1
ATOM 1829 C C . ARG A 1 237 ? -5.201 5.033 -18.024 1.00 89.75 237 ARG A C 1
ATOM 1831 O O . ARG A 1 237 ? -4.487 5.700 -18.781 1.00 89.75 237 ARG A O 1
ATOM 1838 N N . VAL A 1 238 ? -5.315 3.716 -18.111 1.00 89.88 238 VAL A N 1
ATOM 1839 C CA . VAL A 1 238 ? -4.709 2.892 -19.162 1.00 89.88 238 VAL A CA 1
ATOM 1840 C C . VAL A 1 238 ? -5.793 2.050 -19.847 1.00 89.88 238 VAL A C 1
ATOM 1842 O O . VAL A 1 238 ? -6.787 1.706 -19.208 1.00 89.88 238 VAL A O 1
ATOM 1845 N N . PRO A 1 239 ? -5.658 1.725 -21.145 1.00 89.62 239 PRO A N 1
ATOM 1846 C CA . PRO A 1 239 ? -6.594 0.812 -21.796 1.00 89.62 239 PRO A CA 1
ATOM 1847 C C . PRO A 1 239 ? -6.606 -0.552 -21.098 1.00 89.62 239 PRO A C 1
ATOM 1849 O O . PRO A 1 239 ? -5.546 -1.019 -20.666 1.00 89.62 239 PRO A O 1
ATOM 1852 N N . ASN A 1 240 ? -7.769 -1.202 -21.046 1.00 86.38 240 ASN A N 1
ATOM 1853 C CA . ASN A 1 240 ? -7.885 -2.548 -20.482 1.00 86.38 240 ASN A CA 1
ATOM 1854 C C . ASN A 1 240 ? -6.882 -3.514 -21.105 1.00 86.38 240 ASN A C 1
ATOM 1856 O O . ASN A 1 240 ? -6.592 -3.444 -22.305 1.00 86.38 240 ASN A O 1
ATOM 1860 N N . ASP A 1 241 ? -6.341 -4.404 -20.277 1.00 84.69 241 ASP A N 1
ATOM 1861 C CA . ASP A 1 241 ? -5.359 -5.418 -20.669 1.00 84.69 241 ASP A CA 1
ATOM 1862 C C . ASP A 1 241 ? -4.080 -4.855 -21.320 1.00 84.69 241 ASP A C 1
ATOM 1864 O O . ASP A 1 241 ? -3.276 -5.619 -21.867 1.00 84.69 241 ASP A O 1
ATOM 1868 N N . SER A 1 242 ? -3.848 -3.539 -21.300 1.00 88.31 242 SER A N 1
ATOM 1869 C CA . SER A 1 242 ? -2.650 -2.944 -21.907 1.00 88.31 242 SER A CA 1
ATOM 1870 C C . SER A 1 242 ? -1.417 -3.061 -21.017 1.00 88.31 242 SER A C 1
ATOM 1872 O O . SER A 1 242 ? -0.296 -3.059 -21.528 1.00 88.31 242 SER A O 1
ATOM 1874 N N . VAL A 1 243 ? -1.617 -3.200 -19.706 1.00 88.94 243 VAL A N 1
ATOM 1875 C CA . VAL A 1 243 ? -0.565 -3.336 -18.697 1.00 88.94 243 VAL A CA 1
ATOM 1876 C C . VAL A 1 243 ? -0.758 -4.637 -17.923 1.00 88.94 243 VAL A C 1
ATOM 1878 O O . VAL A 1 243 ? -1.876 -5.116 -17.763 1.00 88.94 243 VAL A O 1
ATOM 1881 N N . GLU A 1 244 ? 0.340 -5.250 -17.494 1.00 89.69 244 GLU A N 1
ATOM 1882 C CA . GLU A 1 244 ? 0.304 -6.400 -16.590 1.00 89.69 244 GLU A CA 1
ATOM 1883 C C . GLU A 1 244 ? -0.222 -6.005 -15.210 1.00 89.69 244 GLU A C 1
ATOM 1885 O O . GLU A 1 244 ? 0.275 -5.054 -14.604 1.00 89.69 244 GLU A O 1
ATOM 1890 N N . ASP A 1 245 ? -1.177 -6.773 -14.686 1.00 88.75 245 ASP A N 1
ATOM 1891 C CA . ASP A 1 245 ? -1.620 -6.637 -13.300 1.00 88.75 245 ASP A CA 1
ATOM 1892 C C . ASP A 1 245 ? -0.537 -7.186 -12.362 1.00 88.75 245 ASP A C 1
ATOM 1894 O O . ASP A 1 245 ? -0.394 -8.389 -12.143 1.00 88.75 245 ASP A O 1
ATOM 1898 N N . CYS A 1 246 ? 0.287 -6.269 -11.869 1.00 87.50 246 CYS A N 1
ATOM 1899 C CA . CYS A 1 246 ? 1.410 -6.519 -10.981 1.00 87.50 246 CYS A CA 1
ATOM 1900 C C . CYS A 1 246 ? 1.575 -5.346 -10.010 1.00 87.50 246 CYS A C 1
ATOM 1902 O O . CYS A 1 246 ? 0.996 -4.269 -10.193 1.00 87.50 246 CYS A O 1
ATOM 1904 N N . LEU A 1 247 ? 2.375 -5.561 -8.969 1.00 84.88 247 LEU A N 1
ATOM 1905 C CA . LEU A 1 247 ? 2.849 -4.490 -8.099 1.00 84.88 247 LEU A CA 1
ATOM 1906 C C . LEU A 1 247 ? 4.280 -4.144 -8.498 1.00 84.88 247 LEU A C 1
ATOM 1908 O O . LEU A 1 247 ? 5.074 -5.048 -8.733 1.00 84.88 247 LEU A O 1
ATOM 1912 N N . VAL A 1 248 ? 4.631 -2.863 -8.554 1.00 82.62 248 VAL A N 1
ATOM 1913 C CA . VAL A 1 248 ? 6.030 -2.440 -8.747 1.00 82.62 248 VAL A CA 1
ATOM 1914 C C . VAL A 1 248 ? 6.425 -1.502 -7.623 1.00 82.62 248 VAL A C 1
ATOM 1916 O O . VAL A 1 248 ? 5.617 -0.659 -7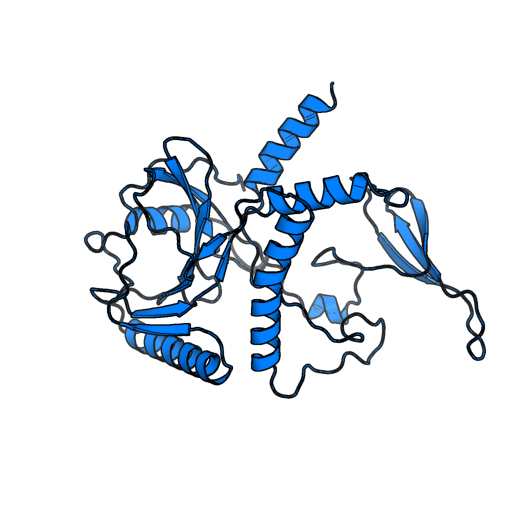.245 1.00 82.62 248 VAL A O 1
ATOM 1919 N N . TYR A 1 249 ? 7.652 -1.638 -7.132 1.00 81.56 249 TYR A N 1
ATOM 1920 C CA . TYR A 1 249 ? 8.301 -0.772 -6.152 1.00 81.56 249 TYR A CA 1
ATOM 1921 C C . TYR A 1 249 ? 9.725 -0.464 -6.631 1.00 81.56 249 TYR A C 1
ATOM 1923 O O . TYR A 1 249 ? 10.395 -1.363 -7.138 1.00 81.56 249 TYR A O 1
ATOM 1931 N N . ASP A 1 250 ? 10.201 0.774 -6.498 1.00 75.44 250 ASP A N 1
ATOM 1932 C CA . ASP A 1 250 ? 11.630 1.085 -6.659 1.00 75.44 250 ASP A CA 1
ATOM 1933 C C . ASP A 1 250 ? 12.364 1.173 -5.300 1.00 75.44 250 ASP A C 1
ATOM 1935 O O . ASP A 1 250 ? 11.752 1.002 -4.246 1.00 75.44 250 ASP A O 1
ATOM 1939 N N . THR A 1 251 ? 13.690 1.351 -5.322 1.00 70.38 251 THR A N 1
ATOM 1940 C CA . THR A 1 251 ? 14.571 1.256 -4.136 1.00 70.38 251 THR A CA 1
ATOM 1941 C C . THR A 1 251 ? 14.859 2.516 -3.294 1.00 70.38 251 THR A C 1
ATOM 1943 O O . THR A 1 251 ? 15.519 2.354 -2.265 1.00 70.38 251 THR A O 1
ATOM 1946 N N . PRO A 1 252 ? 14.487 3.767 -3.646 1.00 69.75 252 PRO A N 1
ATOM 1947 C CA . PRO A 1 252 ? 14.810 4.912 -2.800 1.00 69.75 252 PRO A CA 1
ATOM 1948 C C . PRO A 1 252 ? 13.958 4.910 -1.521 1.00 69.75 252 PRO A C 1
ATOM 1950 O O . PRO A 1 252 ? 12.928 4.242 -1.446 1.00 69.75 252 PRO A O 1
ATOM 1953 N N . GLU A 1 253 ? 14.362 5.698 -0.520 1.00 62.41 253 GLU A N 1
ATOM 1954 C CA . GLU A 1 253 ? 13.585 5.855 0.718 1.00 62.41 253 GLU A CA 1
ATOM 1955 C C . GLU A 1 253 ? 12.176 6.373 0.396 1.00 62.41 253 GLU A C 1
ATOM 1957 O O . GLU A 1 253 ? 11.182 5.768 0.785 1.00 62.41 253 GLU A O 1
ATOM 1962 N N . GLU A 1 254 ? 12.079 7.399 -0.448 1.00 69.38 254 GLU A N 1
ATOM 1963 C CA . GLU A 1 254 ? 10.850 7.967 -1.003 1.00 69.38 254 GLU A CA 1
ATOM 1964 C C . GLU A 1 254 ? 10.256 7.164 -2.182 1.00 69.38 254 GLU A C 1
ATOM 1966 O O . GLU A 1 254 ? 9.783 7.746 -3.167 1.00 69.38 254 GLU A O 1
ATOM 1971 N N . TYR A 1 255 ? 10.271 5.832 -2.081 1.00 72.00 255 TYR A N 1
ATOM 1972 C CA . TYR A 1 255 ? 9.919 4.898 -3.155 1.00 72.00 255 TYR A CA 1
ATOM 1973 C C . TYR A 1 255 ? 8.655 5.264 -3.943 1.00 72.00 255 TYR A C 1
ATOM 1975 O O . TYR A 1 255 ? 7.656 5.797 -3.444 1.00 72.00 255 TYR A O 1
ATOM 1983 N N . LYS A 1 256 ? 8.678 4.919 -5.221 1.00 80.38 256 LYS A N 1
ATOM 1984 C CA . LYS A 1 256 ? 7.542 4.888 -6.117 1.00 80.38 256 LYS A CA 1
ATOM 1985 C C . LYS A 1 256 ? 6.940 3.493 -6.115 1.00 80.38 256 LYS A C 1
ATOM 1987 O O . LYS A 1 256 ? 7.651 2.498 -6.199 1.00 80.38 256 LYS A O 1
ATOM 1992 N N . TYR A 1 257 ? 5.619 3.427 -6.030 1.00 81.31 257 TYR A N 1
ATOM 1993 C CA . TYR A 1 257 ? 4.865 2.197 -6.176 1.00 81.31 257 TYR A CA 1
ATOM 1994 C C . TYR A 1 257 ? 3.830 2.327 -7.283 1.00 81.31 257 TYR A C 1
ATOM 1996 O O . TYR A 1 257 ? 3.236 3.389 -7.469 1.00 81.31 257 TYR A O 1
ATOM 2004 N N . PHE A 1 258 ? 3.579 1.217 -7.962 1.00 84.56 258 PHE A N 1
ATOM 2005 C CA . PHE A 1 258 ? 2.615 1.070 -9.043 1.00 84.56 258 PHE A CA 1
ATOM 2006 C C . PHE A 1 258 ? 1.662 -0.075 -8.707 1.00 84.56 258 PHE A C 1
ATOM 2008 O O . PHE A 1 258 ? 2.107 -1.161 -8.329 1.00 84.56 258 PHE A O 1
ATOM 2015 N N . LYS A 1 259 ? 0.359 0.146 -8.876 1.00 85.06 259 LYS A N 1
ATOM 2016 C CA . LYS A 1 259 ? -0.651 -0.919 -8.863 1.00 85.06 259 LYS A CA 1
ATOM 2017 C C . LYS A 1 259 ? -1.812 -0.566 -9.779 1.00 85.06 259 LYS A C 1
ATOM 2019 O O . LYS A 1 259 ? -2.102 0.611 -9.974 1.00 85.06 259 LYS A O 1
ATOM 2024 N N . ILE A 1 260 ? -2.518 -1.575 -10.267 1.00 84.50 260 ILE A N 1
ATOM 2025 C CA . ILE A 1 260 ? -3.755 -1.384 -11.029 1.00 84.50 260 ILE A CA 1
ATOM 2026 C C . ILE A 1 260 ? -4.967 -1.501 -10.092 1.00 84.50 260 ILE A C 1
ATOM 2028 O O . ILE A 1 260 ? -4.919 -2.183 -9.067 1.00 84.50 260 ILE A O 1
ATOM 2032 N N . THR A 1 261 ? -6.060 -0.816 -10.401 1.00 80.81 261 THR A N 1
ATOM 2033 C CA . THR A 1 261 ? -7.377 -1.018 -9.786 1.00 80.81 261 THR A CA 1
ATOM 2034 C C . THR A 1 261 ? -8.442 -0.950 -10.873 1.00 80.81 261 THR A C 1
ATOM 2036 O O . THR A 1 261 ? -8.316 -0.173 -11.824 1.00 80.81 261 THR A O 1
ATOM 2039 N N . GLU A 1 262 ? -9.486 -1.761 -10.730 1.00 74.12 262 GLU A N 1
ATOM 2040 C CA . GLU A 1 262 ? -10.588 -1.787 -11.688 1.00 74.12 262 GLU A CA 1
ATOM 2041 C C . GLU A 1 262 ? -11.542 -0.622 -11.416 1.00 74.12 262 GLU A C 1
ATOM 2043 O O . GLU A 1 262 ? -11.840 -0.299 -10.260 1.00 74.12 262 GLU A O 1
ATOM 2048 N N . ARG A 1 263 ? -12.062 0.015 -12.469 1.00 64.12 263 ARG A N 1
ATOM 2049 C CA . ARG A 1 263 ? -13.072 1.071 -12.290 1.00 64.12 263 ARG A CA 1
ATOM 2050 C C . ARG A 1 263 ? -14.136 1.125 -13.382 1.00 64.12 263 ARG A C 1
ATOM 2052 O O . ARG A 1 263 ? -15.260 1.463 -13.030 1.00 64.12 263 ARG A O 1
ATOM 2059 N N . ASP A 1 264 ? -13.845 0.747 -14.632 1.00 62.56 264 ASP A N 1
ATOM 2060 C CA . ASP A 1 264 ? -14.787 0.878 -15.758 1.00 62.56 264 ASP A CA 1
ATOM 2061 C C . ASP A 1 264 ? -14.726 -0.305 -16.755 1.00 62.56 264 ASP A C 1
ATOM 2063 O O . ASP A 1 264 ? -13.831 -1.141 -16.693 1.00 62.56 264 ASP A O 1
ATOM 2067 N N . SER A 1 265 ? -15.681 -0.387 -17.698 1.00 66.19 265 SER A N 1
ATOM 2068 C CA . SER A 1 265 ? -15.739 -1.476 -18.697 1.00 66.19 265 SER A CA 1
ATOM 2069 C C . SER A 1 265 ? -14.630 -1.427 -19.751 1.00 66.19 265 SER A C 1
ATOM 2071 O O . SER A 1 265 ? -14.368 -2.448 -20.383 1.00 66.19 265 SER A O 1
ATOM 2073 N N . ASP A 1 266 ? -14.005 -0.258 -19.939 1.00 74.06 266 ASP A N 1
ATOM 2074 C CA . ASP A 1 266 ? -13.133 0.027 -21.089 1.00 74.06 266 ASP A CA 1
ATOM 2075 C C . ASP A 1 266 ? -11.713 0.494 -20.694 1.00 74.06 266 ASP A C 1
ATOM 2077 O O . ASP A 1 266 ? -10.816 0.492 -21.545 1.00 74.06 266 ASP A O 1
ATOM 2081 N N . CYS A 1 267 ? -11.496 0.885 -19.428 1.00 81.81 267 CYS A N 1
ATOM 2082 C CA . CYS A 1 267 ? -10.198 1.342 -18.917 1.00 81.81 267 CYS A CA 1
ATOM 2083 C C . CYS A 1 267 ? -9.915 0.865 -17.483 1.00 81.81 267 CYS A C 1
ATOM 2085 O O . CYS A 1 267 ? -10.787 0.917 -16.609 1.00 81.81 267 CYS A O 1
ATOM 2087 N N . ASP A 1 268 ? -8.642 0.560 -17.239 1.00 83.81 268 ASP A N 1
ATOM 2088 C CA . ASP A 1 268 ? -8.063 0.308 -15.926 1.00 83.81 268 ASP A CA 1
ATOM 2089 C C . ASP A 1 268 ? -7.438 1.595 -15.371 1.00 83.81 268 ASP A C 1
ATOM 2091 O O . ASP A 1 268 ? -6.999 2.479 -16.120 1.00 83.81 268 ASP A O 1
ATOM 2095 N N . TYR A 1 269 ? -7.352 1.699 -14.045 1.00 82.94 269 TYR A N 1
ATOM 2096 C CA . TYR A 1 269 ? -6.619 2.779 -13.391 1.00 82.94 269 TYR A CA 1
ATOM 2097 C C . TYR A 1 269 ? -5.307 2.270 -12.834 1.00 82.94 269 TYR A C 1
ATOM 2099 O O . TYR A 1 269 ? -5.266 1.328 -12.048 1.00 82.94 269 TYR A O 1
ATOM 2107 N N . VAL A 1 270 ? -4.236 2.967 -13.175 1.00 84.75 270 VAL A N 1
ATOM 2108 C CA . VAL A 1 270 ? -2.957 2.852 -12.494 1.00 84.75 270 VAL A CA 1
ATOM 2109 C C . VAL A 1 270 ? -2.946 3.838 -11.338 1.00 84.75 270 VAL A C 1
ATOM 2111 O O . VAL A 1 270 ? -3.119 5.040 -11.532 1.00 84.75 270 VAL A O 1
ATOM 2114 N N . ILE A 1 271 ? -2.702 3.326 -10.141 1.00 84.56 271 ILE A N 1
ATOM 2115 C CA . ILE A 1 271 ? -2.416 4.104 -8.945 1.00 84.56 271 ILE A CA 1
ATOM 2116 C C . ILE A 1 271 ? -0.898 4.165 -8.801 1.00 84.56 271 ILE A C 1
ATOM 2118 O O . ILE A 1 271 ? -0.246 3.125 -8.666 1.00 84.56 271 ILE A O 1
ATOM 2122 N N . LEU A 1 272 ? -0.355 5.382 -8.808 1.00 83.19 272 LEU A N 1
ATOM 2123 C CA . LEU A 1 272 ? 1.068 5.634 -8.614 1.00 83.19 272 LEU A CA 1
ATOM 2124 C C . LEU A 1 272 ? 1.290 6.527 -7.391 1.00 83.19 272 LEU A C 1
ATOM 2126 O O . LEU A 1 272 ? 0.760 7.635 -7.328 1.00 83.19 272 LEU A O 1
ATOM 2130 N N . GLY A 1 273 ? 2.116 6.068 -6.458 1.00 77.88 273 GLY A N 1
ATOM 2131 C CA . GLY A 1 273 ? 2.765 6.895 -5.432 1.00 77.88 273 GLY A CA 1
ATOM 2132 C C . GLY A 1 273 ? 4.268 6.601 -5.427 1.00 77.88 273 GLY A C 1
ATOM 2133 O O . GLY A 1 273 ? 4.739 6.023 -6.391 1.00 77.88 273 GLY A O 1
ATOM 2134 N N . SER A 1 274 ? 5.080 6.943 -4.425 1.00 61.72 274 SER A N 1
ATOM 2135 C CA . SER A 1 274 ? 4.773 7.735 -3.239 1.00 61.72 274 SER A CA 1
ATOM 2136 C C . SER A 1 274 ? 5.472 9.103 -3.246 1.00 61.72 274 SER A C 1
ATOM 2138 O O . SER A 1 274 ? 4.766 10.105 -3.185 1.00 61.72 274 SER A O 1
ATOM 2140 N N . LEU A 1 275 ? 6.804 9.197 -3.304 1.00 80.81 275 LEU A N 1
ATOM 2141 C CA . LEU A 1 275 ? 7.533 10.461 -3.069 1.00 80.81 275 LEU A CA 1
ATOM 2142 C C . LEU A 1 275 ? 7.251 11.097 -1.701 1.00 80.81 275 LEU A C 1
ATOM 2144 O O . LEU A 1 275 ? 7.070 12.318 -1.592 1.00 80.81 275 LEU A O 1
ATOM 2148 N N . HIS A 1 276 ? 7.136 10.272 -0.663 1.00 79.44 276 HIS A N 1
ATOM 2149 C CA . HIS A 1 276 ? 6.849 10.775 0.668 1.00 79.44 276 HIS A CA 1
ATOM 2150 C C . HIS A 1 276 ? 8.007 11.589 1.248 1.00 79.44 276 HIS A C 1
ATOM 2152 O O . HIS A 1 276 ? 9.151 11.455 0.835 1.00 79.44 276 HIS A O 1
ATOM 2158 N N . HIS A 1 277 ? 7.686 12.449 2.209 1.00 81.06 277 HIS A N 1
ATOM 2159 C CA . HIS A 1 277 ? 8.674 13.196 2.981 1.00 81.06 277 HIS A CA 1
ATOM 2160 C C . HIS A 1 277 ? 8.110 13.585 4.345 1.00 81.06 277 HIS A C 1
ATOM 2162 O O . HIS A 1 277 ? 6.885 13.654 4.532 1.00 81.06 277 HIS A O 1
ATOM 2168 N N . ASN A 1 278 ? 9.003 13.942 5.267 1.00 82.25 278 ASN A N 1
ATOM 2169 C CA . ASN A 1 278 ? 8.618 14.458 6.572 1.00 82.25 278 ASN A CA 1
ATOM 2170 C C . ASN A 1 278 ? 7.856 15.788 6.439 1.00 82.25 278 ASN A C 1
ATOM 2172 O O . ASN A 1 278 ? 8.280 16.739 5.771 1.00 82.25 278 ASN A O 1
ATOM 2176 N N . VAL A 1 279 ? 6.709 15.877 7.108 1.00 82.75 279 VAL A N 1
ATOM 2177 C CA . VAL A 1 279 ? 5.854 17.064 7.127 1.00 82.75 279 VAL A CA 1
ATOM 2178 C C . VAL A 1 279 ? 6.611 18.238 7.747 1.00 82.75 279 VAL A C 1
ATOM 2180 O O . VAL A 1 279 ? 7.172 18.133 8.834 1.00 82.75 279 VAL A O 1
ATOM 2183 N N . GLY A 1 280 ? 6.583 19.385 7.065 1.00 82.56 280 GLY A N 1
ATOM 2184 C CA . GLY A 1 280 ? 7.189 20.629 7.547 1.00 82.56 280 GLY A CA 1
ATOM 2185 C C . GLY A 1 280 ? 8.706 20.727 7.365 1.00 82.56 280 GLY A C 1
ATOM 2186 O O . GLY A 1 280 ? 9.279 21.724 7.794 1.00 82.56 280 GLY A O 1
ATOM 2187 N N . GLN A 1 281 ? 9.345 19.733 6.739 1.00 82.00 281 GLN A N 1
ATOM 2188 C CA . GLN A 1 281 ? 10.794 19.723 6.499 1.00 82.00 281 GLN A CA 1
ATOM 2189 C C . GLN A 1 281 ? 11.176 20.001 5.037 1.00 82.00 281 GLN A C 1
ATOM 2191 O O . GLN A 1 281 ? 12.303 20.407 4.774 1.00 82.00 281 GLN A O 1
ATOM 2196 N N . GLU A 1 282 ? 10.242 19.838 4.097 1.00 81.38 282 GLU A N 1
ATOM 2197 C CA . GLU A 1 282 ? 10.491 19.971 2.657 1.00 81.38 282 GLU A CA 1
ATOM 2198 C C . GLU A 1 282 ? 9.338 20.680 1.935 1.00 81.38 282 GLU A C 1
ATOM 2200 O O . GLU A 1 282 ? 8.205 20.719 2.429 1.00 81.38 282 GLU A O 1
ATOM 2205 N N . ASP A 1 283 ? 9.635 21.223 0.749 1.00 80.06 283 ASP A N 1
ATOM 2206 C CA . ASP A 1 283 ? 8.619 21.728 -0.175 1.00 80.06 283 ASP A CA 1
ATOM 2207 C C . ASP A 1 283 ? 7.868 20.561 -0.843 1.00 80.06 283 ASP A C 1
ATOM 2209 O O . ASP A 1 283 ? 8.455 19.578 -1.298 1.00 80.06 283 ASP A O 1
ATOM 2213 N N . ALA A 1 284 ? 6.546 20.696 -0.894 1.00 80.62 284 ALA A N 1
ATOM 2214 C CA . ALA A 1 284 ? 5.612 19.731 -1.461 1.00 80.62 284 ALA A CA 1
ATOM 2215 C C . ALA A 1 284 ? 5.423 19.893 -2.982 1.00 80.62 284 ALA A C 1
ATOM 2217 O O . ALA A 1 284 ? 4.767 19.062 -3.615 1.00 80.62 284 ALA A O 1
ATOM 2218 N N . GLY A 1 285 ? 5.932 20.982 -3.567 1.00 85.12 285 GLY A N 1
ATOM 2219 C CA . GLY A 1 285 ? 5.783 21.284 -4.988 1.00 85.12 285 GLY A CA 1
ATOM 2220 C C . GLY A 1 285 ? 6.420 20.238 -5.911 1.00 85.12 285 GLY A C 1
ATOM 2221 O O . GLY A 1 285 ? 7.435 19.630 -5.585 1.00 85.12 285 GLY A O 1
ATOM 2222 N N . GLY A 1 286 ? 5.824 20.028 -7.088 1.00 86.00 286 GLY A N 1
ATOM 2223 C CA . GLY A 1 286 ? 6.405 19.215 -8.166 1.00 86.00 286 GLY A CA 1
ATOM 2224 C C . GLY A 1 286 ? 6.249 17.696 -8.028 1.00 86.00 286 GLY A C 1
ATOM 2225 O O . GLY A 1 286 ? 6.491 16.977 -8.994 1.00 86.00 286 GLY A O 1
ATOM 2226 N N . ARG A 1 287 ? 5.812 17.186 -6.867 1.00 88.00 287 ARG A N 1
ATOM 2227 C CA . ARG A 1 287 ? 5.688 15.736 -6.610 1.00 88.00 287 ARG A CA 1
ATOM 2228 C C . ARG A 1 287 ? 4.668 15.068 -7.537 1.00 88.00 287 ARG A C 1
ATOM 2230 O O . ARG A 1 287 ? 4.911 13.985 -8.057 1.00 88.00 287 ARG A O 1
ATOM 2237 N N . PHE A 1 288 ? 3.532 15.721 -7.789 1.00 88.69 288 PHE A N 1
ATOM 2238 C CA . PHE A 1 288 ? 2.516 15.189 -8.703 1.00 88.69 288 PHE A CA 1
ATOM 2239 C C . PHE A 1 288 ? 2.992 15.184 -10.160 1.00 88.69 288 PHE A C 1
ATOM 2241 O O . PHE A 1 288 ? 2.706 14.239 -10.892 1.00 88.69 288 PHE A O 1
ATOM 2248 N N . GLU A 1 289 ? 3.726 16.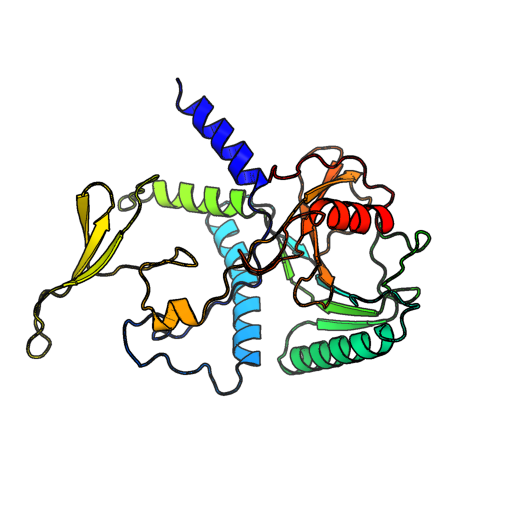215 -10.579 1.00 90.38 289 GLU A N 1
ATOM 2249 C CA . GLU A 1 289 ? 4.318 16.311 -11.915 1.00 90.38 289 GLU A CA 1
ATOM 2250 C C . GLU A 1 289 ? 5.399 15.247 -12.132 1.00 90.38 289 GLU A C 1
ATOM 2252 O O . GLU A 1 289 ? 5.464 14.658 -13.212 1.00 90.38 289 GLU A O 1
ATOM 2257 N N . GLU A 1 290 ? 6.214 14.961 -11.113 1.00 90.19 290 GLU A N 1
ATOM 2258 C CA . GLU A 1 290 ? 7.207 13.886 -11.159 1.00 90.19 290 GLU A CA 1
ATOM 2259 C C . GLU A 1 290 ? 6.536 12.517 -11.315 1.00 90.19 290 GLU A C 1
ATOM 2261 O O . GLU A 1 290 ? 6.919 11.747 -12.196 1.00 90.19 290 GLU A O 1
ATOM 2266 N N . LEU A 1 291 ? 5.500 12.233 -10.518 1.00 88.75 291 LEU A N 1
ATOM 2267 C CA . LEU A 1 291 ? 4.715 10.999 -10.625 1.00 88.75 291 LEU A CA 1
ATOM 2268 C C . LEU A 1 291 ? 4.088 10.846 -12.020 1.00 88.75 291 LEU A C 1
ATOM 2270 O O . LEU A 1 291 ? 4.193 9.786 -12.639 1.00 88.75 291 LEU A O 1
ATOM 2274 N N . GLU A 1 292 ? 3.472 11.908 -12.547 1.00 90.06 292 GLU A N 1
ATOM 2275 C CA . GLU A 1 292 ? 2.864 11.876 -13.880 1.00 90.06 292 GLU A CA 1
ATOM 2276 C C . GLU A 1 292 ? 3.912 11.679 -14.986 1.00 90.06 292 GLU A C 1
ATOM 2278 O O . GLU A 1 292 ? 3.698 10.900 -15.917 1.00 90.06 292 GLU A O 1
ATOM 2283 N N . THR A 1 293 ? 5.060 12.347 -14.879 1.00 89.56 293 THR A N 1
ATOM 2284 C CA . THR A 1 293 ? 6.165 12.182 -15.833 1.00 89.56 293 THR A CA 1
ATOM 2285 C C . THR A 1 293 ? 6.674 10.745 -15.808 1.00 89.56 293 THR A C 1
ATOM 2287 O O . THR A 1 293 ? 6.767 10.107 -16.856 1.00 89.56 293 THR A O 1
ATOM 2290 N N . TRP A 1 294 ? 6.907 10.199 -14.611 1.00 88.31 294 TRP A N 1
ATOM 2291 C CA . TRP A 1 294 ? 7.418 8.846 -14.425 1.00 88.31 294 TRP A CA 1
ATOM 2292 C C . TRP A 1 294 ? 6.526 7.801 -15.103 1.00 88.31 294 TRP A C 1
ATOM 2294 O O . TRP A 1 294 ? 7.031 6.960 -15.854 1.00 88.31 294 TRP A O 1
ATOM 2304 N N . VAL A 1 295 ? 5.203 7.872 -14.900 1.00 88.56 295 VAL A N 1
ATOM 2305 C CA . VAL A 1 295 ? 4.269 6.901 -15.493 1.00 88.56 295 VAL A CA 1
ATOM 2306 C C . VAL A 1 295 ? 4.138 7.072 -17.001 1.00 88.56 295 VAL A C 1
ATOM 2308 O O . VAL A 1 295 ? 4.127 6.071 -17.709 1.00 88.56 295 VAL A O 1
ATOM 2311 N N . ARG A 1 296 ? 4.105 8.303 -17.530 1.00 88.38 296 ARG A N 1
ATOM 2312 C CA . ARG A 1 296 ? 3.979 8.544 -18.980 1.00 88.38 296 ARG A CA 1
ATOM 2313 C C . ARG A 1 296 ? 5.210 8.110 -19.763 1.00 88.38 296 ARG A C 1
ATOM 2315 O O . ARG A 1 296 ? 5.079 7.612 -20.878 1.00 88.38 296 ARG A O 1
ATOM 2322 N N . GLU A 1 297 ? 6.395 8.272 -19.184 1.00 87.38 297 GLU A N 1
ATOM 2323 C CA . GLU A 1 297 ? 7.637 7.772 -19.774 1.00 87.38 297 GLU A CA 1
ATOM 2324 C C . GLU A 1 297 ? 7.648 6.244 -19.890 1.00 87.38 297 GLU A C 1
ATOM 2326 O O . GLU A 1 297 ? 8.254 5.708 -20.812 1.00 87.38 297 GLU A O 1
ATOM 2331 N N . ARG A 1 298 ? 6.986 5.526 -18.979 1.00 86.25 298 ARG A N 1
ATOM 2332 C CA . ARG A 1 298 ? 7.052 4.055 -18.893 1.00 86.25 298 ARG A CA 1
ATOM 2333 C C . ARG A 1 298 ? 5.857 3.373 -19.533 1.00 86.25 298 ARG A C 1
ATOM 2335 O O . ARG A 1 298 ? 6.015 2.330 -20.155 1.00 86.25 298 ARG A O 1
ATOM 2342 N N . PHE A 1 299 ? 4.693 4.002 -19.470 1.00 87.94 299 PHE A N 1
ATOM 2343 C CA . PHE A 1 299 ? 3.435 3.521 -20.024 1.00 87.94 299 PHE A CA 1
ATOM 2344 C C . PHE A 1 299 ? 2.873 4.575 -20.994 1.00 87.94 299 PHE A C 1
ATOM 2346 O O . PHE A 1 299 ? 1.955 5.314 -20.636 1.00 87.94 299 PHE A O 1
ATOM 2353 N N . PRO A 1 300 ? 3.402 4.686 -22.233 1.00 87.56 300 PRO A N 1
ATOM 2354 C CA . PRO A 1 300 ? 2.968 5.696 -23.208 1.00 87.56 300 PRO A CA 1
ATOM 2355 C C . PRO A 1 300 ? 1.484 5.618 -23.595 1.00 87.56 300 PRO A C 1
ATOM 2357 O O . PRO A 1 300 ? 0.920 6.583 -24.102 1.00 87.56 300 PRO A O 1
ATOM 2360 N N . GLN A 1 301 ? 0.850 4.468 -23.372 1.00 88.06 301 GLN A N 1
ATOM 2361 C CA . GLN A 1 301 ? -0.585 4.248 -23.538 1.00 88.06 301 GLN A CA 1
ATOM 2362 C C . GLN A 1 301 ? -1.435 4.907 -22.443 1.00 88.06 301 GLN A C 1
ATOM 2364 O O . GLN A 1 301 ? -2.659 4.920 -22.559 1.00 88.06 301 GLN A O 1
ATOM 2369 N N . ALA A 1 302 ? -0.820 5.427 -21.378 1.00 87.75 302 ALA A N 1
ATOM 2370 C CA . ALA A 1 302 ? -1.527 6.115 -20.313 1.00 87.75 302 ALA A CA 1
ATOM 2371 C C . ALA A 1 302 ? -2.122 7.436 -20.823 1.00 87.75 302 ALA A C 1
ATOM 2373 O O . ALA A 1 302 ? -1.448 8.260 -21.445 1.00 87.75 302 ALA A O 1
ATOM 2374 N N . THR A 1 303 ? -3.410 7.641 -20.563 1.00 85.94 303 THR A N 1
ATOM 2375 C CA . THR A 1 303 ? -4.201 8.706 -21.189 1.00 85.94 303 THR A CA 1
ATOM 2376 C C . THR A 1 303 ? -4.373 9.901 -20.254 1.00 85.94 303 THR A C 1
ATOM 2378 O O . THR A 1 303 ? -3.536 10.811 -20.251 1.00 85.94 303 THR A O 1
ATOM 2381 N N . THR A 1 304 ? -5.440 9.926 -19.458 1.00 83.69 304 THR A N 1
ATOM 2382 C CA . THR A 1 304 ? -5.799 11.043 -18.578 1.00 83.69 304 THR A CA 1
ATOM 2383 C C . THR A 1 304 ? -5.483 10.737 -17.122 1.00 83.69 304 THR A C 1
ATOM 2385 O O . THR A 1 304 ? -5.694 9.620 -16.652 1.00 83.69 304 THR A O 1
ATOM 2388 N N . VAL A 1 305 ? -4.984 11.754 -16.416 1.00 79.69 305 VAL A N 1
ATOM 2389 C CA . VAL A 1 305 ? -4.955 11.787 -14.950 1.00 79.69 305 VAL A CA 1
ATOM 2390 C C . VAL A 1 305 ? -6.314 12.309 -14.503 1.00 79.69 305 VAL A C 1
ATOM 2392 O O . VAL A 1 305 ? -6.663 13.449 -14.818 1.00 79.69 305 VAL A O 1
ATOM 2395 N N . ASP A 1 306 ? -7.098 11.485 -13.818 1.00 72.25 306 ASP A N 1
ATOM 2396 C CA . ASP A 1 306 ? -8.461 11.851 -13.416 1.00 72.25 306 ASP A CA 1
ATOM 2397 C C . ASP A 1 306 ? -8.513 12.440 -12.013 1.00 72.25 306 ASP A C 1
ATOM 2399 O O . ASP A 1 306 ? -9.372 13.269 -11.697 1.00 72.25 306 ASP A O 1
ATOM 2403 N N . TYR A 1 307 ? -7.590 12.006 -11.166 1.00 67.25 307 TYR A N 1
ATOM 2404 C CA . TYR A 1 307 ? -7.466 12.422 -9.795 1.00 67.25 307 TYR A CA 1
ATOM 2405 C C . TYR A 1 307 ? -6.043 12.879 -9.512 1.00 67.25 307 TYR A C 1
ATOM 2407 O O . TYR A 1 307 ? -5.081 12.111 -9.452 1.00 67.25 307 TYR A O 1
ATOM 2415 N N . ARG A 1 308 ? -5.954 14.181 -9.260 1.00 62.56 308 ARG A N 1
ATOM 2416 C CA . ARG A 1 308 ? -4.832 14.818 -8.591 1.00 62.56 308 ARG A CA 1
ATOM 2417 C C . ARG A 1 308 ? -5.398 15.489 -7.337 1.00 62.56 308 ARG A C 1
ATOM 2419 O O . ARG A 1 308 ? -6.247 16.377 -7.483 1.00 62.56 308 ARG A O 1
ATOM 2426 N N . PRO A 1 309 ? -4.999 15.075 -6.122 1.00 59.62 309 PRO A N 1
ATOM 2427 C CA . PRO A 1 309 ? -5.366 15.801 -4.915 1.00 59.62 309 PRO A CA 1
ATOM 2428 C C . PRO A 1 309 ? -4.973 17.274 -5.078 1.00 59.62 309 PRO A C 1
ATOM 2430 O O . PRO A 1 309 ? -3.844 17.574 -5.464 1.00 59.62 309 PRO A O 1
ATOM 2433 N N . GLN A 1 310 ? -5.905 18.197 -4.828 1.00 49.34 310 GLN A N 1
ATOM 2434 C CA . GLN A 1 310 ? -5.529 19.606 -4.721 1.00 49.34 310 GLN A CA 1
ATOM 2435 C C . GLN A 1 310 ? -4.679 19.792 -3.450 1.00 49.34 310 GLN A C 1
ATOM 2437 O O . GLN A 1 310 ? -4.971 19.119 -2.456 1.00 49.34 310 GLN A O 1
ATOM 2442 N N . PRO A 1 311 ? -3.628 20.632 -3.500 1.00 48.06 311 PRO A N 1
ATOM 2443 C CA . PRO A 1 311 ? -2.722 20.858 -2.375 1.00 48.06 311 PRO A CA 1
ATOM 2444 C C . PRO A 1 311 ? -3.418 21.394 -1.116 1.00 48.06 311 PRO A C 1
ATOM 2446 O O . PRO A 1 311 ? -4.462 22.077 -1.245 1.00 48.06 311 PRO A O 1
#

Foldseek 3Di:
DDPVVVVVVCCVVLLQPQQDDDQDADDPDPCCPDPDPPNPDPPPCVVLSSLVRSLCVLVVLVVLCVVLVQQFVKDWFKEKEFAPDFPPDPCLVVSLVVQQVVQVVVVVSVFPKDWDAQADWFLFDPPQDRHRADPRRTTIIGGGGIDGSVSSSVVSVVVSQVPDPPHDDDPPWAWDEWDFDWDDDPNDIDTWIWTATPVGDIDIGRDDDDPPPDDPRDDVVVVVPDFDKDWFKWKWKAWPPRTDQYWYWYDDPQIKIWGWDDDDPTIIIIMIMTSMDGPPPDDPPCRVVVRVVVCCSTRVRTDDTPDGDDD

Secondary structure (DSSP, 8-state):
--HHHHHHHHHHHHHHS------------TTTT-SSS--PPPPS-HHHHHHHHHHHHHHHHHHHHHHHT--S--EEEEEEEE-SS-TTSTTHHHHHHHHHHHHHHHHHTT--EEEEET---TT--SSSS---SGGG-EEEEEEEEEE--HHHHHHHHHHHHHTSTT----TT--EEEEEEE---BTTBS--EEEEEETTS-EEEES-----SSS-TTS-HHHHTT---EE---EEEEEETTSS---EEEESSTT-EEEEEEE--SSEEEEEEEE--EETTTS--TTHHHHHHHHHHHH-TT-----B----

Sequence (311 aa):
MSATSSMWQFDRRFEATSGANGAVWVHDDPDANGAGANVKPPDADIEADISKSHTWALRYAGEVARKLGVDCEYRKLPGYTISQYVRSDPKHSDDLKTIKEEVLTFQELGVDVEFKEGLQVKGWSSASRPEQRDGGGVGGVWHGQATFHPTKYVKGVLLFLLQQPNSRFFPQTRVISVDKTGVGMLGFGNKHVEVKTQQGNTVVCNNAVEAANVTALQKLSIVAEMGYNRTYCIDIRVPNDSVEDCLVYDTPEEYKYFKITERDSDCDYVILGSLHHNVGQEDAGGRFEELETWVRERFPQATTVDYRPQP

pLDDT: mean 74.26, std 19.54, range [23.38, 96.31]

InterPro domains:
  IPR006076 FAD dependent oxidoreductase [PF01266] (15-307)
  IPR036188 FAD/NAD(P)-binding domain superfamily [SSF51905] (15-227)

Radius of gyration: 22.57 Å; chains: 1; bounding box: 58×41×73 Å

Organism: NCBI:txid2175906